Protein AF-A0A397SVX7-F1 (afdb_monomer_lite)

Structure (mmCIF, N/CA/C/O backbone):
data_AF-A0A397SVX7-F1
#
_entry.id   AF-A0A397SVX7-F1
#
loop_
_atom_site.group_PDB
_atom_site.id
_atom_site.type_symbol
_atom_site.label_atom_id
_atom_site.label_alt_id
_atom_site.label_comp_id
_atom_site.label_asym_id
_atom_site.label_entity_id
_atom_site.label_seq_id
_atom_site.pdbx_PDB_ins_code
_atom_site.Cartn_x
_atom_site.Cartn_y
_atom_site.Cartn_z
_atom_site.occupancy
_atom_site.B_iso_or_equiv
_atom_site.auth_seq_id
_atom_site.auth_comp_id
_atom_site.auth_asym_id
_atom_site.auth_atom_id
_atom_site.pdbx_PDB_model_num
ATOM 1 N N . MET A 1 1 ? -0.702 -25.093 54.804 1.00 65.44 1 MET A N 1
ATOM 2 C CA . MET A 1 1 ? -1.711 -24.642 53.819 1.00 65.44 1 MET A CA 1
ATOM 3 C C . MET A 1 1 ? -3.036 -24.363 54.512 1.00 65.44 1 MET A C 1
ATOM 5 O O . MET A 1 1 ? -3.490 -23.235 54.425 1.00 65.44 1 MET A O 1
ATOM 9 N N . ASP A 1 2 ? -3.606 -25.309 55.265 1.00 74.88 2 ASP A N 1
ATOM 10 C CA . ASP A 1 2 ? -4.943 -25.135 55.871 1.00 74.88 2 ASP A CA 1
ATOM 11 C C . ASP A 1 2 ? -5.035 -23.990 56.885 1.00 74.88 2 ASP A C 1
ATOM 13 O O . ASP A 1 2 ? -5.994 -23.228 56.854 1.00 74.88 2 ASP A O 1
ATOM 17 N N . THR A 1 3 ? -3.992 -23.768 57.690 1.00 79.56 3 THR A N 1
ATOM 18 C CA . THR A 1 3 ? -3.931 -22.607 58.594 1.00 79.56 3 THR A CA 1
ATOM 19 C C . THR A 1 3 ? -3.967 -21.279 57.832 1.00 79.56 3 THR A C 1
ATOM 21 O O . THR A 1 3 ? -4.651 -20.355 58.246 1.00 79.56 3 THR A O 1
ATOM 24 N N . LEU A 1 4 ? -3.276 -21.183 56.689 1.00 84.62 4 LEU A N 1
ATOM 25 C CA . LEU A 1 4 ? -3.276 -19.979 55.846 1.00 84.62 4 LEU A CA 1
ATOM 26 C C . LEU A 1 4 ? -4.628 -19.751 55.158 1.00 84.62 4 LEU A C 1
ATOM 28 O O . LEU A 1 4 ? -4.999 -18.601 54.932 1.00 84.62 4 LEU A O 1
ATOM 32 N N . LYS A 1 5 ? -5.378 -20.822 54.857 1.00 86.44 5 LYS A N 1
ATOM 33 C CA . LYS A 1 5 ? -6.716 -20.712 54.259 1.00 86.44 5 LYS A CA 1
ATOM 34 C C . LYS A 1 5 ? -7.708 -20.025 55.190 1.00 86.44 5 LYS A C 1
ATOM 36 O O . LYS A 1 5 ? -8.520 -19.251 54.704 1.00 86.44 5 LYS A O 1
ATOM 41 N N . SER A 1 6 ? -7.626 -20.286 56.495 1.00 87.38 6 SER A N 1
ATOM 42 C CA . SER A 1 6 ? -8.568 -19.778 57.502 1.00 87.38 6 SER A CA 1
ATOM 43 C C . SER A 1 6 ? -8.201 -18.415 58.102 1.00 87.38 6 SER A C 1
ATOM 45 O O . SER A 1 6 ? -8.980 -17.870 58.880 1.00 87.38 6 SER A O 1
ATOM 47 N N . LEU A 1 7 ? -7.012 -17.874 57.812 1.00 90.12 7 LEU A N 1
ATOM 48 C CA . LEU A 1 7 ? -6.550 -16.620 58.415 1.00 90.12 7 LEU A CA 1
ATOM 49 C C . LEU A 1 7 ? -7.150 -15.394 57.704 1.00 90.12 7 LEU A C 1
ATOM 51 O O . LEU A 1 7 ? -6.987 -15.280 56.488 1.00 90.12 7 LEU A O 1
ATOM 55 N N . PRO A 1 8 ? -7.766 -14.440 58.433 1.00 90.56 8 PRO A N 1
ATOM 56 C CA . PRO A 1 8 ? -8.347 -13.230 57.860 1.00 90.56 8 PRO A CA 1
ATOM 57 C C . PRO A 1 8 ? -7.277 -12.168 57.588 1.00 90.56 8 PRO A C 1
ATOM 59 O O . PRO A 1 8 ? -7.242 -11.117 58.219 1.00 90.56 8 PRO A O 1
ATOM 62 N N . ILE A 1 9 ? -6.364 -12.479 56.673 1.00 90.19 9 ILE A N 1
ATOM 63 C CA . ILE A 1 9 ? -5.208 -11.638 56.325 1.00 90.19 9 ILE A CA 1
ATOM 64 C C . ILE A 1 9 ? -5.277 -11.116 54.888 1.00 90.19 9 ILE A C 1
ATOM 66 O O . ILE A 1 9 ? -4.401 -10.362 54.472 1.00 90.19 9 ILE A O 1
ATOM 70 N N . TRP A 1 10 ? -6.306 -11.498 54.125 1.00 90.31 10 TRP A N 1
ATOM 71 C CA . TRP A 1 10 ? -6.413 -11.175 52.705 1.00 90.31 10 TRP A CA 1
ATOM 72 C C . TRP A 1 10 ? -7.289 -9.936 52.493 1.00 90.31 10 TRP A C 1
ATOM 74 O O . TRP A 1 10 ? -8.471 -9.965 52.857 1.00 90.31 10 TRP A O 1
ATOM 84 N N . PRO A 1 11 ? -6.744 -8.845 51.926 1.00 90.06 11 PRO A N 1
ATOM 85 C CA . PRO A 1 11 ? -7.468 -7.589 51.780 1.00 90.06 11 PRO A CA 1
ATOM 86 C C . PRO A 1 11 ? -8.562 -7.691 50.713 1.00 90.06 11 PRO A C 1
ATOM 88 O O . PRO A 1 11 ? -8.352 -8.276 49.649 1.00 90.06 11 PRO A O 1
ATOM 91 N N . VAL A 1 12 ? -9.714 -7.063 50.962 1.00 91.12 12 VAL A N 1
ATOM 92 C CA . VAL A 1 12 ? -10.818 -6.963 49.990 1.00 91.12 12 VAL A CA 1
ATOM 93 C C . VAL A 1 12 ? -11.093 -5.527 49.552 1.00 91.12 12 VAL A C 1
ATOM 95 O O . VAL A 1 12 ? -10.739 -4.558 50.230 1.00 91.12 12 VAL A O 1
ATOM 98 N N . HIS A 1 13 ? -11.715 -5.376 48.385 1.00 85.44 13 HIS A N 1
ATOM 99 C CA . HIS A 1 13 ? -12.236 -4.100 47.913 1.00 85.44 13 HIS A CA 1
ATOM 100 C C . HIS A 1 13 ? -13.445 -3.695 48.772 1.00 85.44 13 HIS A C 1
ATOM 102 O O . HIS A 1 13 ? -14.543 -4.235 48.637 1.00 85.44 13 HIS A O 1
ATOM 108 N N . SER A 1 14 ? -13.207 -2.773 49.699 1.00 80.19 14 SER A N 1
ATOM 109 C CA . SER A 1 14 ? -14.159 -2.249 50.679 1.00 80.19 14 SER A CA 1
ATOM 110 C C . SER A 1 14 ? -13.738 -0.821 51.036 1.00 80.19 14 SER A C 1
ATOM 112 O O . SER A 1 14 ? -12.541 -0.515 50.992 1.00 80.19 14 SER A O 1
ATOM 114 N N . SER A 1 15 ? -14.703 0.038 51.377 1.00 67.75 15 SER A N 1
ATOM 115 C CA . SER A 1 15 ? -14.452 1.405 51.867 1.00 67.75 15 SER A CA 1
ATOM 116 C C . SER A 1 15 ? -13.596 1.418 53.139 1.00 67.75 15 SER A C 1
ATOM 118 O O . SER A 1 15 ? -12.801 2.331 53.349 1.00 67.75 15 SER A O 1
ATOM 120 N N . GLU A 1 16 ? -13.710 0.370 53.953 1.00 75.31 16 GLU A N 1
ATOM 121 C CA . GLU A 1 16 ? -12.850 0.106 55.106 1.00 75.31 16 GLU A CA 1
ATOM 122 C C . GLU A 1 16 ? -11.784 -0.951 54.778 1.00 75.31 16 GLU A C 1
ATOM 124 O O . GLU A 1 16 ? -12.022 -1.856 53.969 1.00 75.31 16 GLU A O 1
ATOM 129 N N . ASN A 1 17 ? -10.617 -0.881 55.436 1.00 77.50 17 ASN A N 1
ATOM 130 C CA . ASN A 1 17 ? -9.561 -1.898 55.342 1.00 77.50 17 ASN A CA 1
ATOM 131 C C . ASN A 1 17 ? -10.012 -3.208 56.008 1.00 77.50 17 ASN A C 1
ATOM 133 O O . ASN A 1 17 ? -9.682 -3.499 57.157 1.00 77.50 17 ASN A O 1
ATOM 137 N N . LYS A 1 18 ? -10.795 -3.986 55.263 1.00 87.31 18 LYS A N 1
ATOM 138 C CA . LYS A 1 18 ? -11.354 -5.271 55.671 1.00 87.31 18 LYS A CA 1
ATOM 139 C C . LYS A 1 18 ? -10.483 -6.404 55.137 1.00 87.31 18 LYS A C 1
ATOM 141 O O . LYS A 1 18 ? -10.086 -6.398 53.970 1.00 87.31 18 LYS A O 1
ATOM 146 N N . PHE A 1 19 ? -10.222 -7.382 55.998 1.00 90.56 19 PHE A N 1
ATOM 147 C CA . PHE A 1 19 ? -9.481 -8.594 55.671 1.00 90.56 19 PHE A CA 1
ATOM 148 C C . PHE A 1 19 ? -10.360 -9.811 55.948 1.00 90.56 19 PHE A C 1
ATOM 150 O O . PHE A 1 19 ? -11.068 -9.849 56.956 1.00 90.56 19 PHE A O 1
ATOM 157 N N . ILE A 1 20 ? -10.341 -10.791 55.048 1.00 91.94 20 ILE A N 1
ATOM 158 C CA . ILE A 1 20 ? -11.109 -12.037 55.184 1.00 91.94 20 ILE A CA 1
ATOM 159 C C . ILE A 1 20 ? -10.214 -13.249 54.923 1.00 91.94 20 ILE A C 1
ATOM 161 O O . ILE A 1 20 ? -9.085 -13.108 54.452 1.00 91.94 20 ILE A O 1
ATOM 165 N N . ASP A 1 21 ? -10.687 -14.440 55.291 1.00 91.88 21 ASP A N 1
ATOM 166 C CA . ASP A 1 21 ? -9.999 -15.701 54.998 1.00 91.88 21 ASP A CA 1
ATOM 167 C C . ASP A 1 21 ? -10.003 -16.001 53.490 1.00 91.88 21 ASP A C 1
ATOM 169 O O . ASP A 1 21 ? -10.753 -15.374 52.747 1.00 91.88 21 ASP A O 1
ATOM 173 N N . ALA A 1 22 ? -9.181 -16.943 53.016 1.00 89.12 22 ALA A N 1
ATOM 174 C CA . ALA A 1 22 ? -8.996 -17.217 51.583 1.00 89.12 22 ALA A CA 1
ATOM 175 C C . ALA A 1 22 ? -10.197 -17.919 50.912 1.00 89.12 22 ALA A C 1
ATOM 177 O O . ALA A 1 22 ? -10.239 -18.031 49.685 1.00 89.12 22 ALA A O 1
ATOM 178 N N . THR A 1 23 ? -11.151 -18.429 51.696 1.00 88.81 23 THR A N 1
ATOM 179 C CA . THR A 1 23 ? -12.294 -19.219 51.206 1.00 88.81 23 THR A CA 1
ATOM 180 C C . THR A 1 23 ? -13.604 -18.436 51.174 1.00 88.81 23 THR A C 1
ATOM 182 O O . THR A 1 23 ? -14.508 -18.782 50.416 1.00 88.81 23 THR A O 1
ATOM 185 N N . SER A 1 24 ? -13.700 -17.354 51.946 1.00 90.06 24 SER A N 1
ATOM 186 C CA . SER A 1 24 ? -14.907 -16.526 52.047 1.00 90.06 24 SER A CA 1
ATOM 187 C C . SER A 1 24 ? -15.109 -15.532 50.900 1.00 90.06 24 SER A C 1
ATOM 189 O O . SER A 1 24 ? -16.204 -14.972 50.769 1.00 90.06 24 SER A O 1
ATOM 191 N N . GLY A 1 25 ? -14.070 -15.254 50.111 1.00 90.69 25 GLY A N 1
ATOM 192 C CA . GLY A 1 25 ? -14.085 -14.248 49.051 1.00 90.69 25 GLY A CA 1
ATOM 193 C C . GLY A 1 25 ? -14.039 -14.807 47.633 1.00 90.69 25 GLY A C 1
ATOM 194 O O . GLY A 1 25 ? -14.008 -16.014 47.397 1.00 90.69 25 GLY A O 1
ATOM 195 N N . LYS A 1 26 ? -14.033 -13.880 46.676 1.00 92.44 26 LYS A N 1
ATOM 196 C CA . LYS A 1 26 ? -13.966 -14.135 45.236 1.00 92.44 26 LYS A CA 1
ATOM 197 C C . LYS A 1 26 ? -12.752 -13.435 44.637 1.00 92.44 26 LYS A C 1
ATOM 199 O O . LYS A 1 26 ? -12.432 -12.306 45.012 1.00 92.44 26 LYS A O 1
ATOM 204 N N . LEU A 1 27 ? -12.095 -14.083 43.684 1.00 91.06 27 LEU A N 1
ATOM 205 C CA . LEU A 1 27 ? -10.918 -13.546 43.009 1.00 91.06 27 LEU A CA 1
ATOM 206 C C . LEU A 1 27 ? -11.241 -13.242 41.545 1.00 91.06 27 LEU A C 1
ATOM 208 O O . LEU A 1 27 ? -11.569 -14.149 40.786 1.00 91.06 27 LEU A O 1
ATOM 212 N N . LEU A 1 28 ? -11.154 -11.972 41.148 1.00 89.81 28 LEU A N 1
ATOM 213 C CA . LEU A 1 28 ? -11.347 -11.569 39.753 1.00 89.81 28 LEU A CA 1
ATOM 214 C C . LEU A 1 28 ? -10.073 -11.848 38.947 1.00 89.81 28 LEU A C 1
ATOM 216 O O . LEU A 1 28 ? -8.975 -11.514 39.389 1.00 89.81 28 LEU A O 1
ATOM 220 N N . THR A 1 29 ? -10.211 -12.425 37.761 1.00 85.38 29 THR A N 1
ATOM 221 C CA . THR A 1 29 ? -9.103 -12.726 36.838 1.00 85.38 29 THR A CA 1
ATOM 222 C C . THR A 1 29 ? -8.287 -11.490 36.435 1.00 85.38 29 THR A C 1
ATOM 224 O O . THR A 1 29 ? -8.770 -10.360 36.455 1.00 85.38 29 THR A O 1
ATOM 227 N N . TYR A 1 30 ? -7.027 -11.688 36.028 1.00 81.56 30 TYR A N 1
ATOM 228 C CA . TYR A 1 30 ? -6.108 -10.592 35.678 1.00 81.56 30 TYR A CA 1
ATOM 229 C C . TYR A 1 30 ? -6.428 -9.836 34.387 1.00 81.56 30 TYR A C 1
ATOM 231 O O . TYR A 1 30 ? -5.854 -8.770 34.177 1.00 81.56 30 TYR A O 1
ATOM 239 N N . LYS A 1 31 ? -7.315 -10.336 33.515 1.00 83.00 31 LYS A N 1
ATOM 240 C CA . LYS A 1 31 ? -7.524 -9.672 32.219 1.00 83.00 31 LYS A CA 1
ATOM 241 C C . LYS A 1 31 ? -8.230 -8.332 32.371 1.00 83.00 31 LYS A C 1
ATOM 243 O O . LYS A 1 31 ? -8.034 -7.468 31.528 1.00 83.00 31 LYS A O 1
ATOM 248 N N . LEU A 1 32 ? -9.018 -8.139 33.432 1.00 82.69 32 LEU A N 1
ATOM 249 C CA . LEU A 1 32 ? -9.699 -6.875 33.682 1.00 82.69 32 LEU A CA 1
ATOM 250 C C . LEU A 1 32 ? -8.821 -5.938 34.529 1.00 82.69 32 LEU A C 1
ATOM 252 O O . LEU A 1 32 ? -8.619 -6.225 35.711 1.00 82.69 32 LEU A O 1
ATOM 256 N N . PRO A 1 33 ? -8.305 -4.822 33.986 1.00 74.31 33 PRO A N 1
ATOM 257 C CA . PRO A 1 33 ? -7.344 -3.975 34.695 1.00 74.31 33 PRO A CA 1
ATOM 258 C C . PRO A 1 33 ? -7.967 -3.136 35.819 1.00 74.31 33 PRO A C 1
ATOM 260 O O . PRO A 1 33 ? -7.286 -2.830 36.792 1.00 74.31 33 PRO A O 1
ATOM 263 N N . SER A 1 34 ? -9.258 -2.800 35.742 1.00 80.69 34 SER A N 1
ATOM 264 C CA . SER A 1 34 ? -9.955 -2.016 36.770 1.00 80.69 34 SER A CA 1
ATOM 265 C C . SER A 1 34 ? -11.041 -2.830 37.477 1.00 80.69 34 SER A C 1
ATOM 267 O O . SER A 1 34 ? -11.843 -3.512 36.843 1.00 80.69 34 SER A O 1
ATOM 269 N N . PHE A 1 35 ? -11.057 -2.759 38.811 1.00 88.38 35 PHE A N 1
ATOM 270 C CA . PHE A 1 35 ? -12.152 -3.269 39.640 1.00 88.38 35 PHE A CA 1
ATOM 271 C C . PHE A 1 35 ? -13.203 -2.173 39.829 1.00 88.38 35 PHE A C 1
ATOM 273 O O . PHE A 1 35 ? -12.844 -1.014 40.032 1.00 88.38 35 PHE A O 1
ATOM 280 N N . PHE A 1 36 ? -14.485 -2.534 39.804 1.00 90.31 36 PHE A N 1
ATOM 281 C CA . PHE A 1 36 ? -15.575 -1.601 40.073 1.00 90.31 36 PHE A CA 1
ATOM 282 C C . PHE A 1 36 ? -16.753 -2.311 40.729 1.00 90.31 36 PHE A C 1
ATOM 284 O O . PHE A 1 36 ? -17.159 -3.381 40.295 1.00 90.31 36 PHE A O 1
ATOM 291 N N . SER A 1 37 ? -17.357 -1.693 41.737 1.00 88.88 37 SER A N 1
ATOM 292 C CA . SER A 1 37 ? -18.551 -2.221 42.389 1.00 88.88 37 SER A CA 1
ATOM 293 C C . SER A 1 37 ? -19.502 -1.091 42.738 1.00 88.88 37 SER A C 1
ATOM 295 O O . SER A 1 37 ? -19.082 -0.042 43.213 1.00 88.88 37 SER A O 1
ATOM 297 N N . PHE A 1 38 ? -20.797 -1.346 42.568 1.00 86.19 38 PHE A N 1
ATOM 298 C CA . PHE A 1 38 ? -21.850 -0.458 43.057 1.00 86.19 38 PHE A CA 1
ATOM 299 C C . PHE A 1 38 ? -22.100 -0.594 44.565 1.00 86.19 38 PHE A C 1
ATOM 301 O O . PHE A 1 38 ? -22.694 0.287 45.179 1.00 86.19 38 PHE A O 1
ATOM 308 N N . TYR A 1 39 ? -21.650 -1.694 45.171 1.00 84.94 39 TYR A N 1
ATOM 309 C CA . TYR A 1 39 ? -21.732 -1.916 46.611 1.00 84.94 39 TYR A CA 1
ATOM 310 C C . TYR A 1 39 ? -20.461 -1.429 47.306 1.00 84.94 39 TYR A C 1
ATOM 312 O O . TYR A 1 39 ? -19.358 -1.748 46.857 1.00 84.94 39 TYR A O 1
ATOM 320 N N . GLN A 1 40 ? -20.631 -0.724 48.430 1.00 78.12 40 GLN A N 1
ATOM 321 C CA . GLN A 1 40 ? -19.533 -0.265 49.293 1.00 78.12 40 GLN A CA 1
ATOM 322 C C . GLN A 1 40 ? -18.769 -1.429 49.935 1.00 78.12 40 GLN A C 1
ATOM 324 O O . GLN A 1 40 ? -17.552 -1.361 50.100 1.00 78.12 40 GLN A O 1
ATOM 329 N N . GLU A 1 41 ? -19.477 -2.512 50.261 1.00 77.06 41 GLU A N 1
ATOM 330 C CA . GLU A 1 41 ? -18.880 -3.743 50.762 1.00 77.06 41 GLU A CA 1
ATOM 331 C C . GLU A 1 41 ? -18.860 -4.813 49.677 1.00 77.06 41 GLU A C 1
ATOM 333 O O . GLU A 1 41 ? -19.899 -5.201 49.137 1.00 77.06 41 GLU A O 1
ATOM 338 N N . THR A 1 42 ? -17.673 -5.347 49.399 1.00 83.94 42 THR A N 1
ATOM 339 C CA . THR A 1 42 ? -17.516 -6.485 48.498 1.00 83.94 42 THR A CA 1
ATOM 340 C C . THR A 1 42 ? -16.650 -7.555 49.139 1.00 83.94 42 THR A C 1
ATOM 342 O O . THR A 1 42 ? -15.806 -7.285 49.993 1.00 83.94 42 THR A O 1
ATOM 345 N N . LYS A 1 43 ? -16.855 -8.800 48.711 1.00 89.38 43 LYS A N 1
ATOM 346 C CA . LYS A 1 43 ? -15.989 -9.926 49.076 1.00 89.38 43 LYS A CA 1
ATOM 347 C C . LYS A 1 43 ? -14.964 -10.230 47.980 1.00 89.38 43 LYS A C 1
ATOM 349 O O . LYS A 1 43 ? -14.511 -11.365 47.879 1.00 89.38 43 LYS A O 1
ATOM 354 N N . PHE A 1 44 ? -14.643 -9.254 47.129 1.00 91.44 44 PHE A N 1
ATOM 355 C CA . PHE A 1 44 ? -13.619 -9.411 46.101 1.00 91.44 44 PHE A CA 1
ATOM 356 C C . PHE A 1 44 ? -12.255 -9.013 46.650 1.00 91.44 44 PHE A C 1
ATOM 358 O O . PHE A 1 44 ? -12.109 -7.919 47.194 1.00 91.44 44 PHE A O 1
ATOM 365 N N . TYR A 1 45 ? -11.263 -9.888 46.509 1.00 90.88 45 TYR A N 1
ATOM 366 C CA . TYR A 1 45 ? -9.903 -9.597 46.967 1.00 90.88 45 TYR A CA 1
ATOM 367 C C . TYR A 1 45 ? -9.258 -8.475 46.156 1.00 90.88 45 TYR A C 1
ATOM 369 O O . TYR A 1 45 ? -9.488 -8.363 44.948 1.00 90.88 45 TYR A O 1
ATOM 377 N N . ARG A 1 46 ? -8.422 -7.669 46.822 1.00 87.75 46 ARG A N 1
ATOM 378 C CA . ARG A 1 46 ? -7.567 -6.689 46.145 1.00 87.75 46 ARG A CA 1
ATOM 379 C C . ARG A 1 46 ? -6.477 -7.401 45.356 1.00 87.75 46 ARG A C 1
ATOM 381 O O . ARG A 1 46 ? -5.993 -8.460 45.751 1.00 87.75 46 ARG A O 1
ATOM 388 N N . ARG A 1 47 ? -6.081 -6.797 44.237 1.00 80.50 47 ARG A N 1
ATOM 389 C CA . ARG A 1 47 ? -5.050 -7.319 43.325 1.00 80.50 47 ARG A CA 1
ATOM 390 C C . ARG A 1 47 ? -3.795 -6.450 43.344 1.00 80.50 47 ARG A C 1
ATOM 392 O O . ARG A 1 47 ? -3.183 -6.226 42.308 1.00 80.50 47 ARG A O 1
ATOM 399 N N . ASP A 1 48 ? -3.431 -5.960 44.525 1.00 78.75 48 ASP A N 1
ATOM 400 C CA . ASP A 1 48 ? -2.331 -5.003 44.695 1.00 78.75 48 ASP A CA 1
ATOM 401 C C . ASP A 1 48 ? -0.950 -5.657 44.463 1.00 78.75 48 ASP A C 1
ATOM 403 O O . ASP A 1 48 ? 0.021 -4.966 44.163 1.00 78.75 48 ASP A O 1
ATOM 407 N N . ASN A 1 49 ? -0.859 -6.991 44.573 1.00 80.81 49 ASN A N 1
ATOM 408 C CA . ASN A 1 49 ? 0.381 -7.761 44.466 1.00 80.81 49 ASN A CA 1
ATOM 409 C C . ASN A 1 49 ? 0.162 -9.113 43.755 1.00 80.81 49 ASN A C 1
ATOM 411 O O . ASN A 1 49 ? -0.729 -9.887 44.111 1.00 80.81 49 ASN A O 1
ATOM 415 N N . GLU A 1 50 ? 1.017 -9.426 42.778 1.00 85.00 50 GLU A N 1
ATOM 416 C CA . GLU A 1 50 ? 0.983 -10.677 42.006 1.00 85.00 50 GLU A CA 1
ATOM 417 C C . GLU A 1 50 ? 1.260 -11.926 42.854 1.00 85.00 50 GLU A C 1
ATOM 419 O O . GLU A 1 50 ? 0.652 -12.983 42.656 1.00 85.00 50 GLU A O 1
ATOM 424 N N . SER A 1 51 ? 2.136 -11.806 43.854 1.00 86.25 51 SER A N 1
ATOM 425 C CA . SER A 1 51 ? 2.438 -12.906 44.775 1.00 86.25 51 SER A CA 1
ATOM 426 C C . SER A 1 51 ? 1.209 -13.322 45.590 1.00 86.25 51 SER A C 1
ATOM 428 O O . SER A 1 51 ? 0.955 -14.518 45.777 1.00 86.25 51 SER A O 1
ATOM 430 N N . ASP A 1 52 ? 0.417 -12.349 46.043 1.00 86.06 52 ASP A N 1
ATOM 431 C CA . ASP A 1 52 ? -0.764 -12.597 46.874 1.00 86.06 52 ASP A CA 1
ATOM 432 C C . ASP A 1 52 ? -1.878 -13.250 46.056 1.00 86.06 52 ASP A C 1
ATOM 434 O O . ASP A 1 52 ? -2.476 -14.235 46.490 1.00 86.06 52 ASP A O 1
ATOM 438 N N . PHE A 1 53 ? -2.080 -12.795 44.818 1.00 87.62 53 PHE A N 1
ATOM 439 C CA . PHE A 1 53 ? -3.015 -13.416 43.883 1.00 87.62 53 PHE A CA 1
ATOM 440 C C . PHE A 1 53 ? -2.667 -14.880 43.595 1.00 87.62 53 PHE A C 1
ATOM 442 O O . PHE A 1 53 ? -3.517 -15.765 43.719 1.00 87.62 53 PHE A O 1
ATOM 449 N N . ASN A 1 54 ? -1.405 -15.158 43.252 1.00 89.81 54 ASN A N 1
ATOM 450 C CA . ASN A 1 54 ? -0.948 -16.519 42.974 1.00 89.81 54 ASN A CA 1
ATOM 451 C C . ASN A 1 54 ? -1.085 -17.423 44.206 1.00 89.81 54 ASN A C 1
ATOM 453 O O . ASN A 1 54 ? -1.343 -18.624 44.082 1.00 89.81 54 ASN A O 1
ATOM 457 N N . THR A 1 55 ? -0.935 -16.852 45.401 1.00 90.69 55 THR A N 1
ATOM 458 C CA . THR A 1 55 ? -1.147 -17.568 46.659 1.00 90.69 55 THR A CA 1
ATOM 459 C C . THR A 1 55 ? -2.625 -17.886 46.875 1.00 90.69 55 THR A C 1
ATOM 461 O O . THR A 1 55 ? -2.944 -19.040 47.153 1.00 90.69 55 THR A O 1
ATOM 464 N N . LEU A 1 56 ? -3.535 -16.932 46.663 1.00 89.81 56 LEU A N 1
ATOM 465 C CA . LEU A 1 56 ? -4.986 -17.156 46.747 1.00 89.81 56 LEU A CA 1
ATOM 466 C C . LEU A 1 56 ? -5.464 -18.243 45.769 1.00 89.81 56 LEU A C 1
ATOM 468 O O . LEU A 1 56 ? -6.203 -19.146 46.164 1.00 89.81 56 LEU A O 1
ATOM 472 N N . ILE A 1 57 ? -4.960 -18.252 44.529 1.00 88.69 57 ILE A N 1
ATOM 473 C CA . ILE A 1 57 ? -5.242 -19.341 43.576 1.00 88.69 57 ILE A CA 1
ATOM 474 C C . ILE A 1 57 ? -4.794 -20.697 44.135 1.00 88.69 57 ILE A C 1
ATOM 476 O O . ILE A 1 57 ? -5.574 -21.650 44.145 1.00 88.69 57 ILE A O 1
ATOM 480 N N . LYS A 1 58 ? -3.561 -20.798 44.653 1.00 90.62 58 LYS A N 1
ATOM 481 C CA . LYS A 1 58 ? -3.040 -22.046 45.247 1.00 90.62 58 LYS A CA 1
ATOM 482 C C . LYS A 1 58 ? -3.831 -22.497 46.477 1.00 90.62 58 LYS A C 1
ATOM 484 O O . LYS A 1 58 ? -3.884 -23.691 46.768 1.00 90.62 58 LYS A O 1
ATOM 489 N N . LEU A 1 59 ? -4.440 -21.561 47.202 1.00 90.69 59 LEU A N 1
ATOM 490 C CA . LEU A 1 59 ? -5.289 -21.843 48.358 1.00 90.69 59 LEU A CA 1
ATOM 491 C C . LEU A 1 59 ? -6.696 -22.333 47.965 1.00 90.69 59 LEU A C 1
ATOM 493 O O . LEU A 1 59 ? -7.417 -22.837 48.830 1.00 90.69 59 LEU A O 1
ATOM 497 N N . GLY A 1 60 ? -7.049 -22.298 46.677 1.00 87.81 60 GLY A N 1
ATOM 498 C CA . GLY A 1 60 ? -8.334 -22.769 46.159 1.00 87.81 60 GLY A CA 1
ATOM 499 C C . GLY A 1 60 ? -9.447 -21.732 46.272 1.00 87.81 60 GLY A C 1
ATOM 500 O O . GLY A 1 60 ? -10.614 -22.101 46.383 1.00 87.81 60 GLY A O 1
ATOM 501 N N . THR A 1 61 ? -9.098 -20.444 46.286 1.00 89.94 61 THR A N 1
ATOM 502 C CA . THR A 1 61 ? -10.071 -19.352 46.247 1.00 89.94 61 THR A CA 1
ATOM 503 C C . THR A 1 61 ? -10.921 -19.423 44.975 1.00 89.94 61 THR A C 1
ATOM 505 O O . THR A 1 61 ? -10.408 -19.677 43.886 1.00 89.94 61 THR A O 1
ATOM 508 N N . THR A 1 62 ? -12.223 -19.154 45.102 1.00 90.81 62 THR A N 1
ATOM 509 C CA . THR A 1 62 ? -13.151 -19.142 43.963 1.00 90.81 62 THR A CA 1
ATOM 510 C C . THR A 1 62 ? -12.789 -18.010 43.002 1.00 90.81 62 THR A C 1
ATOM 512 O O . THR A 1 62 ? -12.908 -16.832 43.349 1.00 90.81 62 THR A O 1
ATOM 515 N N . SER A 1 63 ? -12.359 -18.359 41.792 1.00 89.38 63 SER A N 1
ATOM 516 C CA . SER A 1 63 ? -12.106 -17.400 40.718 1.00 89.38 63 SER A CA 1
ATOM 517 C C . SER A 1 63 ? -13.393 -17.065 39.969 1.00 89.38 63 SER A C 1
ATOM 519 O O . SER A 1 63 ? -14.171 -17.969 39.677 1.00 89.38 63 SER A O 1
ATOM 521 N N . VAL A 1 64 ? -13.571 -15.799 39.610 1.00 92.25 64 VAL A N 1
ATOM 522 C CA . VAL A 1 64 ? -14.678 -15.307 38.784 1.00 92.25 64 VAL A CA 1
ATOM 523 C C . VAL A 1 64 ? -14.083 -14.718 37.515 1.00 92.25 64 VAL A C 1
ATOM 525 O O . VAL A 1 64 ? -13.208 -13.851 37.600 1.00 92.25 64 VAL A O 1
ATOM 528 N N . ASP A 1 65 ? -14.532 -15.194 36.356 1.00 92.00 65 ASP A N 1
ATOM 529 C CA . ASP A 1 65 ? -14.116 -14.636 35.069 1.00 92.00 65 ASP A CA 1
ATOM 530 C C . ASP A 1 65 ? -14.831 -13.312 34.751 1.00 92.00 65 ASP A C 1
ATOM 532 O O . ASP A 1 65 ? -15.749 -12.875 35.451 1.00 92.00 65 ASP A O 1
ATOM 536 N N . GLU A 1 66 ? -14.390 -12.633 33.693 1.00 92.81 66 GLU A N 1
ATOM 537 C CA . GLU A 1 66 ? -14.887 -11.301 33.354 1.00 92.81 66 GLU A CA 1
ATOM 538 C C . GLU A 1 66 ? -16.370 -11.305 32.947 1.00 92.81 66 GLU A C 1
ATOM 540 O O . GLU A 1 66 ? -17.098 -10.363 33.272 1.00 92.81 66 GLU A O 1
ATOM 545 N N . LEU A 1 67 ? -16.835 -12.356 32.263 1.00 93.50 67 LEU A N 1
ATOM 546 C CA . LEU A 1 67 ? -18.226 -12.473 31.828 1.00 93.50 67 LEU A CA 1
ATOM 547 C C . LEU A 1 67 ? -19.141 -12.743 33.022 1.00 93.50 67 LEU A C 1
ATOM 549 O O . LEU A 1 67 ? -20.162 -12.068 33.175 1.00 93.50 67 LEU A O 1
ATOM 553 N N . GLU A 1 68 ? -18.770 -13.695 33.879 1.00 94.19 68 GLU A N 1
ATOM 554 C CA . GLU A 1 68 ? -19.490 -13.996 35.112 1.00 94.19 68 GLU A CA 1
ATOM 555 C C . GLU A 1 68 ? -19.558 -12.752 36.005 1.00 94.19 68 GLU A C 1
ATOM 557 O O . GLU A 1 68 ? -20.621 -12.422 36.538 1.00 94.19 68 GLU A O 1
ATOM 562 N N . TYR A 1 69 ? -18.453 -12.012 36.112 1.00 93.44 69 TYR A N 1
ATOM 563 C CA . TYR A 1 69 ? -18.395 -10.780 36.885 1.00 93.44 69 TYR A CA 1
ATOM 564 C C . TYR A 1 69 ? -19.359 -9.716 36.355 1.00 93.44 69 TYR A C 1
ATOM 566 O O . TYR A 1 69 ? -20.208 -9.223 37.100 1.00 93.44 69 TYR A O 1
ATOM 574 N N . VAL A 1 70 ? -19.298 -9.397 35.059 1.00 93.25 70 VAL A N 1
ATOM 575 C CA . VAL A 1 70 ? -20.205 -8.417 34.443 1.00 93.25 70 VAL A CA 1
ATOM 576 C C . VAL A 1 70 ? -21.666 -8.844 34.618 1.00 93.25 70 VAL A C 1
ATOM 578 O O . VAL A 1 70 ? -22.501 -8.055 35.068 1.00 93.25 70 VAL A O 1
ATOM 581 N N . LYS A 1 71 ? -21.976 -10.110 34.328 1.00 93.50 71 LYS A N 1
ATOM 582 C CA . LYS A 1 71 ? -23.343 -10.639 34.341 1.00 93.50 71 LYS A CA 1
ATOM 583 C C . LYS A 1 71 ? -23.959 -10.705 35.735 1.00 93.50 71 LYS A C 1
ATOM 585 O O . LYS A 1 71 ? -25.131 -10.371 35.886 1.00 93.50 71 LYS A O 1
ATOM 590 N N . ASN A 1 72 ? -23.195 -11.130 36.738 1.00 91.81 72 ASN A N 1
ATOM 591 C CA . ASN A 1 72 ? -23.731 -11.428 38.067 1.00 91.81 72 ASN A CA 1
ATOM 592 C C . ASN A 1 72 ? -23.473 -10.316 39.090 1.00 91.81 72 ASN A C 1
ATOM 594 O O . ASN A 1 72 ? -24.165 -10.261 40.105 1.00 91.81 72 ASN A O 1
ATOM 598 N N . HIS A 1 73 ? -22.494 -9.439 38.850 1.00 90.31 73 HIS A N 1
ATOM 599 C CA . HIS A 1 73 ? -22.066 -8.435 39.828 1.00 90.31 73 HIS A CA 1
ATOM 600 C C . HIS A 1 73 ? -22.203 -6.986 39.349 1.00 90.31 73 HIS A C 1
ATOM 602 O O . HIS A 1 73 ? -22.310 -6.101 40.194 1.00 90.31 73 HIS A O 1
ATOM 608 N N . ILE A 1 74 ? -22.255 -6.731 38.037 1.00 92.06 74 ILE A N 1
ATOM 609 C CA . ILE A 1 74 ? -22.374 -5.367 37.490 1.00 92.06 74 ILE A CA 1
ATOM 610 C C . ILE A 1 74 ? -23.776 -5.078 36.964 1.00 92.06 74 ILE A C 1
ATOM 612 O O . ILE A 1 74 ? -24.350 -4.040 37.284 1.00 92.06 74 ILE A O 1
ATOM 616 N N . ILE A 1 75 ? -24.338 -5.989 36.167 1.00 92.00 75 ILE A N 1
ATOM 617 C CA . ILE A 1 75 ? -25.653 -5.802 35.545 1.00 92.00 75 ILE A CA 1
ATOM 618 C C . ILE A 1 75 ? -26.778 -5.727 36.590 1.00 92.00 75 ILE A C 1
ATOM 620 O O . ILE A 1 75 ? -27.540 -4.767 36.529 1.00 92.00 75 ILE A O 1
ATOM 624 N N . PRO A 1 76 ? -26.913 -6.648 37.567 1.00 91.19 76 PRO A N 1
ATOM 625 C CA . PRO A 1 76 ? -28.068 -6.640 38.467 1.00 91.19 76 PRO A CA 1
ATOM 626 C C . PRO A 1 76 ? -28.229 -5.345 39.289 1.00 91.19 76 PRO A C 1
ATOM 628 O O . PRO A 1 76 ? -29.344 -4.816 39.311 1.00 91.19 76 PRO A O 1
ATOM 631 N N . PRO A 1 77 ? -27.162 -4.770 39.891 1.00 88.38 77 PRO A N 1
ATOM 632 C CA . PRO A 1 77 ? -27.270 -3.528 40.660 1.00 88.38 77 PRO A CA 1
ATOM 633 C C . PRO A 1 77 ? -27.839 -2.338 39.882 1.00 88.38 77 PRO A C 1
ATOM 635 O O . PRO A 1 77 ? -28.569 -1.532 40.460 1.00 88.38 77 PRO A O 1
ATOM 638 N N . LEU A 1 78 ? -27.556 -2.246 38.577 1.00 86.31 78 LEU A N 1
ATOM 639 C CA . LEU A 1 78 ? -28.050 -1.165 37.715 1.00 86.31 78 LEU A CA 1
ATOM 640 C C . LEU A 1 78 ? -29.583 -1.104 37.663 1.00 86.31 78 LEU A C 1
ATOM 642 O O . LEU A 1 78 ? -30.146 -0.025 37.504 1.00 86.31 78 LEU A O 1
ATOM 646 N N . PHE A 1 79 ? -30.261 -2.240 37.844 1.00 81.75 79 PHE A N 1
ATOM 647 C CA . PHE A 1 79 ? -31.726 -2.321 37.832 1.00 81.75 79 PHE A CA 1
ATOM 648 C C . PHE A 1 79 ? -32.349 -2.219 39.219 1.00 81.75 79 PHE A C 1
ATOM 650 O O . PHE A 1 79 ? -33.538 -1.932 39.328 1.00 81.75 79 PHE A O 1
ATOM 657 N N . THR A 1 80 ? -31.579 -2.472 40.277 1.00 81.00 80 THR A N 1
ATOM 658 C CA . THR A 1 80 ? -32.110 -2.506 41.645 1.00 81.00 80 THR A CA 1
ATOM 659 C C . THR A 1 80 ? -31.874 -1.218 42.424 1.00 81.00 80 THR A C 1
ATOM 661 O O . THR A 1 80 ? -32.609 -0.956 43.369 1.00 81.00 80 THR A O 1
ATOM 664 N N . LEU A 1 81 ? -30.848 -0.435 42.074 1.00 77.88 81 LEU A N 1
ATOM 665 C CA . LEU A 1 81 ? -30.375 0.683 42.902 1.00 77.88 81 LEU A CA 1
ATOM 666 C C . LEU A 1 81 ? -30.631 2.082 42.309 1.00 77.88 81 LEU A C 1
ATOM 668 O O . LEU A 1 81 ? -30.257 3.053 42.954 1.00 77.88 81 LEU A O 1
ATOM 672 N N . CYS A 1 82 ? -31.262 2.203 41.128 1.00 69.25 82 CYS A N 1
ATOM 673 C CA . CYS A 1 82 ? -31.500 3.488 40.435 1.00 69.25 82 CYS A CA 1
ATOM 674 C C . CYS A 1 82 ? -30.271 4.416 40.463 1.00 69.25 82 CYS A C 1
ATOM 676 O O . CYS A 1 82 ? -30.314 5.524 40.990 1.00 69.25 82 CYS A O 1
ATOM 678 N N . LEU A 1 83 ? -29.154 3.916 39.938 1.00 80.88 83 LEU A N 1
ATOM 679 C CA . LEU A 1 83 ? -27.854 4.571 40.037 1.00 80.88 83 LEU A CA 1
ATOM 680 C C . LEU A 1 83 ? -27.631 5.558 38.894 1.00 80.88 83 LEU A C 1
ATOM 682 O O . LEU A 1 83 ? -28.033 5.305 37.756 1.00 80.88 83 LEU A O 1
ATOM 686 N N . GLU A 1 84 ? -26.915 6.636 39.191 1.00 83.88 84 GLU A N 1
ATOM 687 C CA . GLU A 1 84 ? -26.376 7.535 38.175 1.00 83.88 84 GLU A CA 1
ATOM 688 C C . GLU A 1 84 ? -25.004 7.034 37.688 1.00 83.88 84 GLU A C 1
ATOM 690 O O . GLU A 1 84 ? -24.216 6.496 38.478 1.00 83.88 84 GLU A O 1
ATOM 695 N N . PRO A 1 85 ? -24.690 7.184 36.390 1.00 88.44 85 PRO A N 1
ATOM 696 C CA . PRO A 1 85 ? -23.362 6.893 35.869 1.00 88.44 85 PRO A CA 1
ATOM 697 C C . PRO A 1 85 ? -22.251 7.704 36.550 1.00 88.44 85 PRO A C 1
ATOM 699 O O . PRO A 1 85 ? -22.264 8.931 36.538 1.00 88.44 85 PRO A O 1
ATOM 702 N N . SER A 1 86 ? -21.237 7.017 37.081 1.00 90.69 86 SER A N 1
ATOM 703 C CA . SER A 1 86 ? -20.044 7.643 37.663 1.00 90.69 86 SER A CA 1
ATOM 704 C C . SER A 1 86 ? -18.836 7.557 36.727 1.00 90.69 86 SER A C 1
ATOM 706 O O . SER A 1 86 ? -18.746 6.668 35.875 1.00 90.69 86 SER A O 1
ATOM 708 N N . GLN A 1 87 ? -17.852 8.439 36.919 1.00 90.62 87 GLN A N 1
ATOM 709 C CA . GLN A 1 87 ? -16.596 8.381 36.164 1.00 90.62 87 GLN A CA 1
ATOM 710 C C . GLN A 1 87 ? -15.852 7.052 36.375 1.00 90.62 87 GLN A C 1
ATOM 712 O O . GLN A 1 87 ? -15.272 6.504 35.440 1.00 90.62 87 GLN A O 1
ATOM 717 N N . GLU A 1 88 ? -15.900 6.500 37.589 1.00 91.12 88 GLU A N 1
ATOM 718 C CA . GLU A 1 88 ? -15.309 5.195 37.901 1.00 91.12 88 GLU A CA 1
ATOM 719 C C . GLU A 1 88 ? -15.954 4.070 37.083 1.00 91.12 88 GLU A C 1
ATOM 721 O O . GLU A 1 88 ? -15.246 3.215 36.547 1.00 91.12 88 GLU A O 1
ATOM 726 N N . TYR A 1 89 ? -17.281 4.111 36.910 1.00 93.12 89 TYR A N 1
ATOM 727 C CA . TYR A 1 89 ? -17.988 3.159 36.059 1.00 93.12 89 TYR A CA 1
ATOM 728 C C . TYR A 1 89 ? -17.593 3.303 34.586 1.00 93.12 89 TYR A C 1
ATOM 730 O O . TYR A 1 89 ? -17.411 2.300 33.902 1.00 93.12 89 TYR A O 1
ATOM 738 N N . ILE A 1 90 ? -17.424 4.530 34.083 1.00 93.56 90 ILE A N 1
ATOM 739 C CA . ILE A 1 90 ? -16.985 4.766 32.697 1.00 93.56 90 ILE A CA 1
ATOM 740 C C . ILE A 1 90 ? -15.594 4.166 32.471 1.00 93.56 90 ILE A C 1
ATOM 742 O O . ILE A 1 90 ? -15.389 3.457 31.485 1.00 93.56 90 ILE A O 1
ATOM 746 N N . ASN A 1 91 ? -14.664 4.384 33.404 1.00 93.38 91 ASN A N 1
ATOM 747 C CA . ASN A 1 91 ? -13.314 3.820 33.338 1.00 93.38 91 ASN A CA 1
ATOM 748 C C . ASN A 1 91 ? -13.350 2.282 33.368 1.00 93.38 91 ASN A C 1
ATOM 750 O O . ASN A 1 91 ? -12.623 1.613 32.636 1.00 93.38 91 ASN A O 1
ATOM 754 N N . PHE A 1 92 ? -14.221 1.702 34.196 1.00 94.50 92 PHE A N 1
ATOM 755 C CA . PHE A 1 92 ? -14.477 0.264 34.208 1.00 94.50 92 PHE A CA 1
ATOM 756 C C . PHE A 1 92 ? -15.033 -0.244 32.875 1.00 94.50 92 PHE A C 1
ATOM 758 O O . PHE A 1 92 ? -14.514 -1.206 32.313 1.00 94.50 92 PHE A O 1
ATOM 765 N N . LEU A 1 93 ? -16.053 0.420 32.336 1.00 95.19 93 LEU A N 1
ATOM 766 C CA . LEU A 1 93 ? -16.684 0.039 31.081 1.00 95.19 93 LEU A CA 1
ATOM 767 C C . LEU A 1 93 ? -15.690 0.107 29.913 1.00 95.19 93 LEU A C 1
ATOM 769 O O . LEU A 1 93 ? -15.675 -0.796 29.081 1.00 95.19 93 LEU A O 1
ATOM 773 N N . GLN A 1 94 ? -14.819 1.119 29.873 1.00 95.00 94 GLN A N 1
ATOM 774 C CA . GLN A 1 94 ? -13.729 1.196 28.896 1.00 95.00 94 GLN A CA 1
ATOM 775 C C . GLN A 1 94 ? -12.806 -0.021 28.982 1.00 95.00 94 GLN A C 1
ATOM 777 O O . GLN A 1 94 ? -12.486 -0.615 27.951 1.00 95.00 94 GLN A O 1
ATOM 782 N N . SER A 1 95 ? -12.409 -0.422 30.191 1.00 93.44 95 SER A N 1
ATOM 783 C CA . SER A 1 95 ? -11.590 -1.617 30.407 1.00 93.44 95 SER A CA 1
ATOM 784 C C . SER A 1 95 ? -12.286 -2.886 29.924 1.00 93.44 95 SER A C 1
ATOM 786 O O . SER A 1 95 ? -11.659 -3.693 29.245 1.00 93.44 95 SER A O 1
ATOM 788 N N . VAL A 1 96 ? -13.581 -3.042 30.219 1.00 94.56 96 VAL A N 1
ATOM 789 C CA . VAL A 1 96 ? -14.384 -4.194 29.777 1.00 94.56 96 VAL A CA 1
ATOM 790 C C . VAL A 1 96 ? -14.491 -4.244 28.251 1.00 94.56 96 VAL A C 1
ATOM 792 O O . VAL A 1 96 ? -14.224 -5.283 27.653 1.00 94.56 96 VAL A O 1
ATOM 795 N N . LEU A 1 97 ? -14.845 -3.130 27.603 1.00 94.94 97 LEU A N 1
ATOM 796 C CA . LEU A 1 97 ? -14.987 -3.062 26.143 1.00 94.94 97 LEU A CA 1
ATOM 797 C C . LEU A 1 97 ? -13.645 -3.251 25.423 1.00 94.94 97 LEU A C 1
ATOM 799 O O . LEU A 1 97 ? -13.598 -3.832 24.340 1.00 94.94 97 LEU A O 1
ATOM 803 N N . SER A 1 98 ? -12.545 -2.811 26.038 1.00 94.12 98 SER A N 1
ATOM 804 C CA . SER A 1 98 ? -11.196 -2.972 25.484 1.00 94.12 98 SER A CA 1
ATOM 805 C C . SER A 1 98 ? -10.720 -4.429 25.456 1.00 94.12 98 SER A C 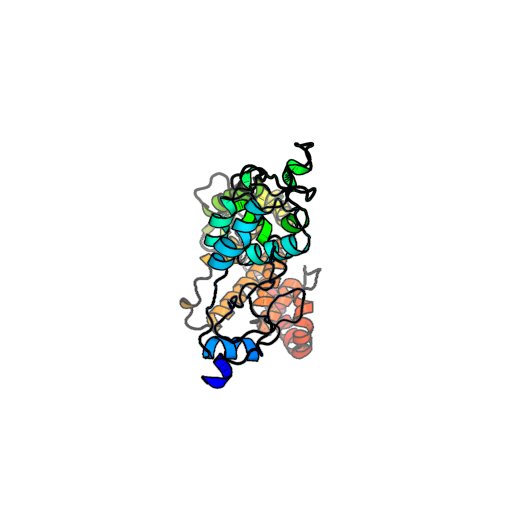1
ATOM 807 O O . SER A 1 98 ? -9.785 -4.735 24.722 1.00 94.12 98 SER A O 1
ATOM 809 N N . LEU A 1 99 ? -11.377 -5.342 26.187 1.00 92.12 99 LEU A N 1
ATOM 810 C CA . LEU A 1 99 ? -11.103 -6.781 26.093 1.00 92.12 99 LEU A CA 1
ATOM 811 C C . LEU A 1 99 ? -11.475 -7.366 24.724 1.00 92.12 99 LEU A C 1
ATOM 813 O O . LEU A 1 99 ? -10.987 -8.440 24.380 1.00 92.12 99 LEU A O 1
ATOM 817 N N . GLY A 1 100 ? -12.376 -6.717 23.973 1.00 90.25 100 GLY A N 1
ATOM 818 C CA . GLY A 1 100 ? -12.887 -7.237 22.699 1.00 90.25 100 GLY A CA 1
ATOM 819 C C . GLY A 1 100 ? -13.592 -8.594 22.824 1.00 90.25 100 GLY A C 1
ATOM 820 O O . GLY A 1 100 ? -13.660 -9.350 21.853 1.00 90.25 100 GLY A O 1
ATOM 821 N N . ASN A 1 101 ? -14.075 -8.940 24.023 1.00 92.94 101 ASN A N 1
ATOM 822 C CA . ASN A 1 101 ? -14.758 -10.202 24.275 1.00 92.94 101 ASN A CA 1
ATOM 823 C C . ASN A 1 101 ? -16.210 -10.119 23.778 1.00 92.94 101 ASN A C 1
ATOM 825 O O . ASN A 1 101 ? -17.062 -9.480 24.400 1.00 92.94 101 ASN A O 1
ATOM 829 N N . GLN A 1 102 ? -16.494 -10.817 22.679 1.00 93.44 102 GLN A N 1
ATOM 830 C CA . GLN A 1 102 ? -17.802 -10.793 22.026 1.00 93.44 102 GLN A CA 1
ATOM 831 C C . GLN A 1 102 ? -18.939 -11.333 22.905 1.00 93.44 102 GLN A C 1
ATOM 833 O O . GLN A 1 102 ? -20.068 -10.868 22.773 1.00 93.44 102 GLN A O 1
ATOM 838 N N . GLU A 1 103 ? -18.684 -12.269 23.821 1.00 94.94 103 GLU A N 1
ATOM 839 C CA . GLU A 1 103 ? -19.728 -12.782 24.721 1.00 94.94 103 GLU A CA 1
ATOM 840 C C . GLU A 1 103 ? -20.170 -11.713 25.724 1.00 94.94 103 GLU A C 1
ATOM 842 O O . GLU A 1 103 ? -21.366 -11.549 25.983 1.00 94.94 103 GLU A O 1
ATOM 847 N N . ILE A 1 104 ? -19.215 -10.926 26.232 1.00 94.38 104 ILE A N 1
ATOM 848 C CA . ILE A 1 104 ? -19.507 -9.778 27.096 1.00 94.38 104 ILE A CA 1
ATOM 849 C C . ILE A 1 104 ? -20.257 -8.705 26.302 1.00 94.38 104 ILE A C 1
ATOM 851 O O . ILE A 1 104 ? -21.257 -8.183 26.788 1.00 94.38 104 ILE A O 1
ATOM 855 N N . GLU A 1 105 ? -19.836 -8.413 25.068 1.00 95.25 105 GLU A N 1
ATOM 856 C CA . GLU A 1 105 ? -20.529 -7.468 24.180 1.00 95.25 105 GLU A CA 1
ATOM 857 C C . GLU A 1 105 ? -21.994 -7.875 23.943 1.00 95.25 105 GLU A C 1
ATOM 859 O O . GLU A 1 105 ? -22.895 -7.045 24.093 1.00 95.25 105 GLU A O 1
ATOM 864 N N . GLN A 1 106 ? -22.261 -9.152 23.635 1.00 94.12 106 GLN A N 1
ATOM 865 C CA . GLN A 1 106 ? -23.628 -9.663 23.466 1.00 94.12 106 GLN A CA 1
ATOM 866 C C . GLN A 1 106 ? -24.432 -9.612 24.767 1.00 94.12 106 GLN A C 1
ATOM 868 O O . GLN A 1 106 ? -25.629 -9.326 24.736 1.00 94.12 106 GLN A O 1
ATOM 873 N N . CYS A 1 107 ? -23.791 -9.850 25.914 1.00 93.88 107 CYS A N 1
ATOM 874 C CA . CYS A 1 107 ? -24.433 -9.700 27.213 1.00 93.88 107 CYS A CA 1
ATOM 875 C C . CYS A 1 107 ? -24.843 -8.239 27.450 1.00 93.88 107 CYS A C 1
ATOM 877 O O . CYS A 1 107 ? -26.026 -7.962 27.634 1.00 93.88 107 CYS A O 1
ATOM 879 N N . LEU A 1 108 ? -23.896 -7.299 27.363 1.00 95.00 108 LEU A N 1
ATOM 880 C CA . LEU A 1 108 ? -24.124 -5.868 27.584 1.00 95.00 108 LEU A CA 1
ATOM 881 C C . LEU A 1 108 ? -25.159 -5.285 26.611 1.00 95.00 108 LEU A C 1
ATOM 883 O O . LEU A 1 108 ? -25.969 -4.452 27.010 1.00 95.00 108 LEU A O 1
ATOM 887 N N . LYS A 1 109 ? -25.185 -5.749 25.355 1.00 94.75 109 LYS A N 1
ATOM 888 C CA . LYS A 1 109 ? -26.149 -5.318 24.327 1.00 94.75 109 LYS A CA 1
ATOM 889 C C .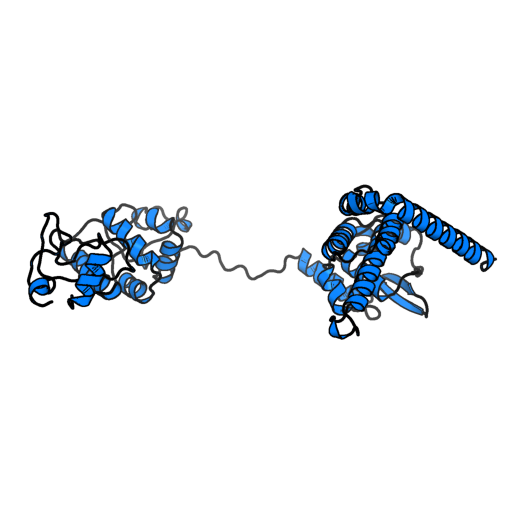 LYS A 1 109 ? -27.606 -5.456 24.779 1.00 94.75 109 LYS A C 1
ATOM 891 O O . LYS A 1 109 ? -28.447 -4.636 24.410 1.00 94.75 109 LYS A O 1
ATOM 896 N N . CYS A 1 110 ? -27.914 -6.476 25.575 1.00 93.19 110 CYS A N 1
ATOM 897 C CA . CYS A 1 110 ? -29.277 -6.774 26.010 1.00 93.19 110 CYS A CA 1
ATOM 898 C C . CYS A 1 110 ? -29.800 -5.821 27.099 1.00 93.19 110 CYS A C 1
ATOM 900 O O . CYS A 1 110 ? -31.014 -5.759 27.319 1.00 93.19 110 CYS A O 1
ATOM 902 N N . TYR A 1 111 ? -28.922 -5.056 27.752 1.00 93.56 111 TYR A N 1
ATOM 903 C CA . TYR A 1 111 ? -29.240 -4.291 28.956 1.00 93.56 111 TYR A CA 1
ATOM 904 C C . TYR A 1 111 ? -28.939 -2.789 28.789 1.00 93.56 111 TYR A C 1
ATOM 906 O O . TYR A 1 111 ? -28.007 -2.413 28.077 1.00 93.56 111 TYR A O 1
ATOM 914 N N . PRO A 1 112 ? -29.707 -1.890 29.433 1.00 93.19 112 PRO A N 1
ATOM 915 C CA . PRO A 1 112 ? -29.337 -0.482 29.555 1.00 93.19 112 PRO A CA 1
ATOM 916 C C . PRO A 1 112 ? -28.152 -0.308 30.512 1.00 93.19 112 PRO A C 1
ATOM 918 O O . PRO A 1 112 ? -28.324 -0.099 31.706 1.00 93.19 112 PRO A O 1
ATOM 921 N N . VAL A 1 113 ? -26.943 -0.436 29.975 1.00 94.00 113 VAL A N 1
ATOM 922 C CA . VAL A 1 113 ? -25.674 -0.383 30.728 1.00 94.00 113 VAL A CA 1
ATOM 923 C C . VAL A 1 113 ? -24.739 0.709 30.216 1.00 94.00 113 VAL A C 1
ATOM 925 O O . VAL A 1 113 ? -23.717 0.984 30.830 1.00 94.00 113 VAL A O 1
ATOM 928 N N . ILE A 1 114 ? -25.063 1.347 29.088 1.00 94.94 114 ILE A N 1
ATOM 929 C CA . ILE A 1 114 ? -24.217 2.390 28.508 1.00 94.94 114 ILE A CA 1
ATOM 930 C C . ILE A 1 114 ? -24.683 3.745 29.037 1.00 94.94 114 ILE A C 1
ATOM 932 O O . ILE A 1 114 ? -25.842 4.096 28.824 1.00 94.94 114 ILE A O 1
ATOM 936 N N . PRO A 1 115 ? -23.824 4.529 29.700 1.00 93.38 115 PRO A N 1
ATOM 937 C CA . PRO A 1 115 ? -24.195 5.868 30.131 1.00 93.38 115 PRO A CA 1
ATOM 938 C C . PRO A 1 115 ? -24.521 6.776 28.936 1.00 93.38 115 PRO A C 1
ATOM 940 O O . PRO A 1 115 ? -23.829 6.748 27.911 1.00 93.38 115 PRO A O 1
ATOM 943 N N . ASN A 1 116 ? -25.561 7.599 29.062 1.00 90.00 116 ASN A N 1
ATOM 944 C CA . ASN A 1 116 ? -25.838 8.652 28.088 1.00 90.00 116 ASN A CA 1
ATOM 945 C C . ASN A 1 116 ? -24.826 9.809 28.202 1.00 90.00 116 ASN A C 1
ATOM 947 O O . ASN A 1 116 ? -24.111 9.941 29.195 1.00 90.00 116 ASN A O 1
ATOM 951 N N . LYS A 1 117 ? -24.784 10.688 27.193 1.00 88.81 117 LYS A N 1
ATOM 952 C CA . LYS A 1 117 ? -23.833 11.814 27.148 1.00 88.81 117 LYS A CA 1
ATOM 953 C C . LYS A 1 117 ? -23.885 12.740 28.368 1.00 88.81 117 LYS A C 1
ATOM 955 O O . LYS A 1 117 ? -22.845 13.251 28.764 1.00 88.81 117 LYS A O 1
ATOM 960 N N . SER A 1 118 ? -25.068 12.976 28.930 1.00 88.12 118 SER A N 1
ATOM 961 C CA . SER A 1 118 ? -25.234 13.863 30.091 1.00 88.12 118 SER A CA 1
ATOM 962 C C . SER A 1 118 ? -25.053 13.156 31.435 1.00 88.12 118 SER A C 1
ATOM 964 O O . SER A 1 118 ? -25.223 13.799 32.463 1.00 88.12 118 SER A O 1
ATOM 966 N N . LEU A 1 119 ? -24.713 11.859 31.438 1.00 89.75 119 LEU A N 1
ATOM 967 C CA . LEU A 1 119 ? -24.494 11.052 32.646 1.00 89.75 119 LEU A CA 1
ATOM 968 C C . LEU A 1 119 ? -25.690 11.023 33.606 1.00 89.75 119 LEU A C 1
ATOM 970 O O . LEU A 1 119 ? -25.524 10.881 34.809 1.00 89.75 119 LEU A O 1
ATOM 974 N N . THR A 1 120 ? -26.905 11.134 33.076 1.00 88.25 120 THR A N 1
ATOM 975 C CA . THR A 1 120 ? -28.137 11.112 33.876 1.00 88.25 120 THR A CA 1
ATOM 976 C C . THR A 1 120 ? -28.759 9.726 33.952 1.00 88.25 120 THR A C 1
ATOM 978 O O . THR A 1 120 ? -29.533 9.443 34.861 1.00 88.25 120 THR A O 1
ATOM 981 N N . THR A 1 121 ? -28.469 8.841 32.994 1.00 90.31 121 THR A N 1
ATOM 982 C CA . THR A 1 121 ? -29.063 7.503 32.970 1.00 90.31 121 THR A CA 1
ATOM 983 C C . THR A 1 121 ? -28.253 6.515 32.137 1.00 90.31 121 THR A C 1
ATOM 985 O O . THR A 1 121 ? -27.449 6.895 31.280 1.00 90.31 121 THR A O 1
ATOM 988 N N . PHE A 1 122 ? -28.501 5.228 32.366 1.00 92.75 122 PHE A N 1
ATOM 989 C CA . PHE A 1 122 ? -27.999 4.148 31.531 1.00 92.75 122 PHE A CA 1
ATOM 990 C C . PHE A 1 122 ? -29.024 3.793 30.455 1.00 92.75 122 PHE A C 1
ATOM 992 O O . PHE A 1 122 ? -30.218 3.657 30.717 1.00 92.75 122 PHE A O 1
ATOM 999 N N . VAL A 1 123 ? -28.553 3.610 29.226 1.00 93.44 123 VAL A N 1
ATOM 1000 C CA . VAL A 1 123 ? -29.377 3.306 28.057 1.00 93.44 123 VAL A CA 1
ATOM 1001 C C . VAL A 1 123 ? -28.829 2.107 27.295 1.00 93.44 123 VAL A C 1
ATOM 1003 O O . VAL A 1 123 ? -27.681 1.687 27.464 1.00 93.44 123 VAL A O 1
ATOM 1006 N N . LYS A 1 124 ? -29.669 1.524 26.435 1.00 94.88 124 LYS A N 1
ATOM 1007 C CA . LYS A 1 124 ? -29.216 0.499 25.492 1.00 94.88 124 LYS A CA 1
ATOM 1008 C C . LYS A 1 124 ? -28.396 1.146 24.385 1.00 94.88 124 LYS A C 1
ATOM 1010 O O . LYS A 1 124 ? -28.768 2.199 23.869 1.00 94.88 124 LYS A O 1
ATOM 1015 N N . VAL A 1 125 ? -27.341 0.468 23.951 1.00 94.94 125 VAL A N 1
ATOM 1016 C CA . VAL A 1 125 ? -26.427 0.966 22.909 1.00 94.94 125 VAL A CA 1
ATOM 1017 C C . VAL A 1 125 ? -27.134 1.311 21.588 1.00 94.94 125 VAL A C 1
ATOM 1019 O O . VAL A 1 125 ? -26.803 2.312 20.964 1.00 94.94 125 VAL A O 1
ATOM 1022 N N . GLU A 1 126 ? -28.169 0.557 21.202 1.00 94.19 126 GLU A N 1
ATOM 1023 C CA . GLU A 1 126 ? -28.947 0.770 19.965 1.00 94.19 126 GLU A CA 1
ATOM 1024 C C . GLU A 1 126 ? -29.764 2.072 19.951 1.00 94.19 126 GLU A C 1
ATOM 1026 O O . GLU A 1 126 ? -30.244 2.532 18.909 1.00 94.19 126 GLU A O 1
ATOM 1031 N N . THR A 1 127 ? -29.934 2.686 21.121 1.00 92.94 127 THR A N 1
ATOM 1032 C CA . THR A 1 127 ? -30.619 3.973 21.260 1.00 92.94 127 THR A CA 1
ATOM 1033 C C . THR A 1 127 ? -29.675 5.156 21.046 1.00 92.94 127 THR A C 1
ATOM 1035 O O . THR A 1 127 ? -30.154 6.272 20.834 1.00 92.94 127 THR A O 1
ATOM 1038 N N . LEU A 1 128 ? -28.359 4.908 21.048 1.00 93.62 128 LEU A N 1
ATOM 1039 C CA . LEU A 1 128 ? -27.318 5.921 20.947 1.00 93.62 128 LEU A CA 1
ATOM 1040 C C . LEU A 1 128 ? -26.818 6.108 19.511 1.00 93.62 128 LEU A C 1
ATOM 1042 O O . LEU A 1 128 ? -26.827 5.185 18.694 1.00 93.62 128 LEU A O 1
ATOM 1046 N N . TYR A 1 129 ? -26.322 7.314 19.247 1.00 91.31 129 TYR A N 1
ATOM 1047 C CA . TYR A 1 129 ? -25.668 7.732 18.013 1.00 91.31 129 TYR A CA 1
ATOM 1048 C C . TYR A 1 129 ? -24.212 8.125 18.282 1.00 91.31 129 TYR A C 1
ATOM 1050 O O . TYR A 1 129 ? -23.881 8.684 19.333 1.00 91.31 129 TYR A O 1
ATOM 1058 N N . ASP A 1 130 ? -23.326 7.872 17.326 1.00 89.06 130 ASP A N 1
ATOM 1059 C CA . ASP A 1 130 ? -21.960 8.392 17.367 1.00 89.06 130 ASP A CA 1
ATOM 1060 C C . ASP A 1 130 ? -21.890 9.872 16.919 1.00 89.06 130 ASP A C 1
ATOM 1062 O O . ASP A 1 130 ? -22.886 10.502 16.546 1.00 89.06 130 ASP A O 1
ATOM 1066 N N . LYS A 1 131 ? -20.685 10.459 16.934 1.00 86.50 131 LYS A N 1
ATOM 1067 C CA . LYS A 1 131 ? -20.480 11.859 16.523 1.00 86.50 131 LYS A CA 1
ATOM 1068 C C . LYS A 1 131 ? -20.843 12.166 15.067 1.00 86.50 131 LYS A C 1
ATOM 1070 O O . LYS A 1 131 ? -20.989 13.344 14.751 1.00 86.50 131 LYS A O 1
ATOM 1075 N N . SER A 1 132 ? -20.980 11.169 14.192 1.00 82.44 132 SER A N 1
ATOM 1076 C CA . SER A 1 132 ? -21.271 11.408 12.773 1.00 82.44 132 SER A CA 1
ATOM 1077 C C . SER A 1 132 ? -22.668 12.002 12.542 1.00 82.44 132 SER A C 1
ATOM 1079 O O . SER A 1 132 ? -22.881 12.704 11.558 1.00 82.44 132 SER A O 1
ATOM 1081 N N . PHE A 1 133 ? -23.592 11.828 13.494 1.00 81.06 133 PHE A N 1
ATOM 1082 C CA . PHE A 1 133 ? -24.949 12.382 13.438 1.00 81.06 133 PHE A CA 1
ATOM 1083 C C . PHE A 1 133 ? -25.101 13.769 14.081 1.00 81.06 133 PHE A C 1
ATOM 1085 O O . PHE A 1 133 ? -26.221 14.275 14.163 1.00 81.06 133 PHE A O 1
ATOM 1092 N N . ARG A 1 134 ? -24.012 14.410 14.541 1.00 72.94 134 ARG A N 1
ATOM 1093 C CA . ARG A 1 134 ? -24.082 15.701 15.265 1.00 72.94 134 ARG A CA 1
ATOM 1094 C C . ARG A 1 134 ? -24.775 16.820 14.485 1.00 72.94 134 ARG A C 1
ATOM 1096 O O . ARG A 1 134 ? -25.362 17.693 15.104 1.00 72.94 134 ARG A O 1
ATOM 1103 N N . ASN A 1 135 ? -24.743 16.776 13.154 1.00 70.81 135 ASN A N 1
ATOM 1104 C CA . ASN A 1 135 ? -25.380 17.788 12.304 1.00 70.81 135 ASN A CA 1
ATOM 1105 C C . ASN A 1 135 ? -26.857 17.481 11.986 1.00 70.81 135 ASN A C 1
ATOM 1107 O O . ASN A 1 135 ? -27.498 18.258 11.288 1.00 70.81 135 ASN A O 1
ATOM 1111 N N . ILE A 1 136 ? -27.375 16.332 12.436 1.00 72.06 136 ILE A N 1
ATOM 1112 C CA . ILE A 1 136 ? -28.708 15.819 12.075 1.00 72.06 136 ILE A CA 1
ATOM 1113 C C . ILE A 1 136 ? -29.642 15.791 13.294 1.00 72.06 136 ILE A C 1
ATOM 1115 O O . ILE A 1 136 ? -30.850 15.956 13.145 1.00 72.06 136 ILE A O 1
ATOM 1119 N N . LEU A 1 137 ? -29.106 15.576 14.499 1.00 75.38 137 LEU A N 1
ATOM 1120 C CA . LEU A 1 137 ? -29.889 15.418 15.726 1.00 75.38 137 LEU A CA 1
ATOM 1121 C C . LEU A 1 137 ? -29.517 16.481 16.764 1.00 75.38 137 LEU A C 1
ATOM 1123 O O . LEU A 1 137 ? -28.352 16.613 17.124 1.00 75.38 137 LEU A O 1
ATOM 1127 N N . ASP A 1 138 ? -30.528 17.151 17.318 1.00 67.75 138 ASP A N 1
ATOM 1128 C CA . ASP A 1 138 ? -30.389 18.212 18.332 1.00 67.75 138 ASP A CA 1
ATOM 1129 C C . ASP A 1 138 ? -30.543 17.690 19.781 1.00 67.75 138 ASP A C 1
ATOM 1131 O O . ASP A 1 138 ? -30.841 18.419 20.721 1.00 67.75 138 ASP A O 1
ATOM 1135 N N . HIS A 1 139 ? -30.443 16.374 19.995 1.00 71.94 139 HIS A N 1
ATOM 1136 C CA . HIS A 1 139 ? -30.693 15.751 21.303 1.00 71.94 139 HIS A CA 1
ATOM 1137 C C . HIS A 1 139 ? -29.408 15.164 21.873 1.00 71.94 139 HIS A C 1
ATOM 1139 O O . HIS A 1 139 ? -29.053 14.024 21.572 1.00 71.94 139 HIS A O 1
ATOM 1145 N N . ASN A 1 140 ? -28.726 15.941 22.721 1.00 73.62 140 ASN A N 1
ATOM 1146 C CA . ASN A 1 140 ? -27.432 15.575 23.305 1.00 73.62 140 ASN A CA 1
ATOM 1147 C C . ASN A 1 140 ? -27.441 14.208 24.014 1.00 73.62 140 ASN A C 1
ATOM 1149 O O . ASN A 1 140 ? -26.483 13.454 23.857 1.00 73.62 140 ASN A O 1
ATOM 1153 N N . ASP A 1 141 ? -28.529 13.840 24.693 1.00 83.56 141 ASP A N 1
ATOM 1154 C CA . ASP A 1 141 ? -28.629 12.581 25.453 1.00 83.56 141 ASP A CA 1
ATOM 1155 C C . ASP A 1 141 ? -28.718 11.325 24.589 1.00 83.56 141 ASP A C 1
ATOM 1157 O O . ASP A 1 141 ? -28.518 10.219 25.084 1.00 83.56 141 ASP A O 1
ATOM 1161 N N . LYS A 1 142 ? -28.987 11.478 23.291 1.00 87.94 142 LYS A N 1
ATOM 1162 C CA . LYS A 1 142 ? -28.975 10.359 22.347 1.00 87.94 142 LYS A CA 1
ATOM 1163 C C . LYS A 1 142 ? -27.581 10.092 21.787 1.00 87.94 142 LYS A C 1
ATOM 1165 O O . LYS A 1 142 ? -27.427 9.173 20.995 1.00 87.94 142 LYS A O 1
ATOM 1170 N N . PHE A 1 143 ? -26.565 10.867 22.155 1.00 90.25 143 PHE A N 1
ATOM 1171 C CA . PHE A 1 143 ? -25.201 10.636 21.691 1.00 90.25 143 PHE A CA 1
ATOM 1172 C C . PHE A 1 143 ? -24.391 9.816 22.692 1.00 90.25 143 PHE A C 1
ATOM 1174 O O . PHE A 1 143 ? -24.581 9.908 23.902 1.00 90.25 143 PHE A O 1
ATOM 1181 N N . LEU A 1 144 ? -23.453 9.026 22.175 1.00 92.06 144 LEU A N 1
ATOM 1182 C CA . LEU A 1 144 ? -22.463 8.335 22.995 1.00 92.06 144 LEU A CA 1
ATOM 1183 C C . LEU A 1 144 ? -21.519 9.349 23.674 1.00 92.06 144 LEU A C 1
ATOM 1185 O O . LEU A 1 144 ? -21.238 10.415 23.122 1.00 92.06 144 LEU A O 1
ATOM 1189 N N . LEU A 1 145 ? -20.993 9.009 24.846 1.00 91.94 145 LEU A N 1
ATOM 1190 C CA . LEU A 1 145 ? -20.013 9.823 25.566 1.00 91.94 145 LEU A CA 1
ATOM 1191 C C . LEU A 1 145 ? -18.679 9.985 24.814 1.00 91.94 145 LEU A C 1
ATOM 1193 O O . LEU A 1 145 ? -18.213 9.017 24.202 1.00 91.94 145 LEU A O 1
ATOM 1197 N N . PRO A 1 146 ? -18.025 11.162 24.879 1.00 89.88 146 PRO A N 1
ATOM 1198 C CA . PRO A 1 146 ? -16.706 11.383 24.283 1.00 89.88 146 PRO A CA 1
ATOM 1199 C C . PRO A 1 146 ? -15.642 10.370 24.724 1.00 89.88 146 PRO A C 1
ATOM 1201 O O . PRO A 1 146 ? -14.854 9.921 23.899 1.00 89.88 146 PRO A O 1
ATOM 1204 N N . GLU A 1 147 ? -15.644 9.965 25.991 1.00 91.12 147 GLU A N 1
ATOM 1205 C CA . GLU A 1 147 ? -14.700 9.015 26.589 1.00 91.12 147 GLU A CA 1
ATOM 1206 C C . GLU A 1 147 ? -14.760 7.651 25.889 1.00 91.12 147 GLU A C 1
ATOM 1208 O O . GLU A 1 147 ? -13.731 7.029 25.626 1.00 91.12 147 GLU A O 1
ATOM 1213 N N . LEU A 1 148 ? -15.968 7.201 25.536 1.00 92.12 148 LEU A N 1
ATOM 1214 C CA . LEU A 1 148 ? -16.189 5.952 24.805 1.00 92.12 148 LE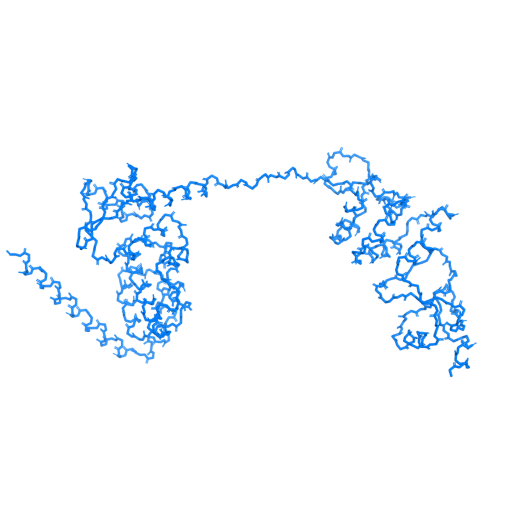U A CA 1
ATOM 1215 C C . LEU A 1 148 ? -15.995 6.126 23.292 1.00 92.12 148 LEU A C 1
ATOM 1217 O O . LEU A 1 148 ? -15.555 5.195 22.624 1.00 92.12 148 LEU A O 1
ATOM 1221 N N . GLN A 1 149 ? -16.288 7.311 22.744 1.00 89.62 149 GLN A N 1
ATOM 1222 C CA . GLN A 1 149 ? -16.103 7.618 21.319 1.00 89.62 149 GLN A CA 1
ATOM 1223 C C . GLN A 1 149 ? -14.635 7.794 20.912 1.00 89.62 149 GLN A C 1
ATOM 1225 O O . GLN A 1 149 ? -14.276 7.488 19.776 1.00 89.62 149 GLN A O 1
ATOM 1230 N N . ASN A 1 150 ? -13.804 8.345 21.797 1.00 89.44 150 ASN A N 1
ATOM 1231 C CA . ASN A 1 150 ? -12.408 8.667 21.500 1.00 89.44 150 ASN A CA 1
ATOM 1232 C C . ASN A 1 150 ? -11.492 7.438 21.591 1.00 89.44 150 ASN A C 1
ATOM 1234 O O . ASN A 1 150 ? -10.406 7.445 21.017 1.00 89.44 150 ASN A O 1
ATOM 1238 N N . ASN A 1 151 ? -11.932 6.377 22.270 1.00 91.50 151 ASN A N 1
ATOM 1239 C CA . ASN A 1 151 ? -11.253 5.088 22.274 1.00 91.50 151 ASN A CA 1
ATOM 1240 C C . ASN A 1 151 ? -11.759 4.241 21.092 1.00 91.50 151 ASN A C 1
ATOM 1242 O O . ASN A 1 151 ? -12.908 3.801 21.080 1.00 91.50 151 ASN A O 1
ATOM 1246 N N . SER A 1 152 ? -10.896 4.004 20.099 1.00 91.25 152 SER A N 1
ATOM 1247 C CA . SER A 1 152 ? -11.252 3.267 18.877 1.00 91.25 152 SER A CA 1
ATOM 1248 C C . SER A 1 152 ? -11.720 1.837 19.154 1.00 91.25 152 SER A C 1
ATOM 1250 O O . SER A 1 152 ? -12.664 1.376 18.519 1.00 91.25 152 SER A O 1
ATOM 1252 N N . VAL A 1 153 ? -11.118 1.154 20.131 1.00 93.75 153 VAL A N 1
ATOM 1253 C CA . VAL A 1 153 ? -11.482 -0.221 20.504 1.00 93.75 153 VAL A CA 1
ATOM 1254 C C . VAL A 1 153 ? -12.887 -0.256 21.102 1.00 93.75 153 VAL A C 1
ATOM 1256 O O . VAL A 1 153 ? -13.719 -1.064 20.687 1.00 93.75 153 VAL A O 1
ATOM 1259 N N . CYS A 1 154 ? -13.181 0.673 22.016 1.00 94.62 154 CYS A N 1
ATOM 1260 C CA . CYS A 1 154 ? -14.513 0.814 22.606 1.00 94.62 154 CYS A CA 1
ATOM 1261 C C . CYS A 1 154 ? -15.563 1.161 21.546 1.00 94.62 154 CYS A C 1
ATOM 1263 O O . CYS A 1 154 ? -16.645 0.577 21.536 1.00 94.62 154 CYS A O 1
ATOM 1265 N N . LEU A 1 155 ? -15.242 2.084 20.636 1.00 93.75 155 LEU A N 1
ATOM 1266 C CA . LEU A 1 155 ? -16.151 2.493 19.572 1.00 93.75 155 LEU A CA 1
ATOM 1267 C C . LEU A 1 155 ? -16.517 1.313 18.662 1.00 93.75 155 LEU A C 1
ATOM 1269 O O . LEU A 1 155 ? -17.694 1.121 18.367 1.00 93.75 155 LEU A O 1
ATOM 1273 N N . GLU A 1 156 ? -15.543 0.503 18.246 1.00 93.56 156 GLU A N 1
ATOM 1274 C CA . GLU A 1 156 ? -15.804 -0.679 17.418 1.00 93.56 156 GLU A CA 1
ATOM 1275 C C . GLU A 1 156 ? -16.616 -1.752 18.159 1.00 93.56 156 GLU A C 1
ATOM 1277 O O . GLU A 1 156 ? -17.521 -2.344 17.568 1.00 93.56 156 GLU A O 1
ATOM 1282 N N . ALA A 1 157 ? -16.365 -1.969 19.455 1.00 94.88 157 ALA A N 1
ATOM 1283 C CA . ALA A 1 157 ? -17.196 -2.849 20.282 1.00 94.88 157 ALA A CA 1
ATOM 1284 C C . ALA A 1 157 ? -18.651 -2.364 20.331 1.00 94.88 157 ALA A C 1
ATOM 1286 O O . ALA A 1 157 ? -19.582 -3.114 20.038 1.00 94.88 157 ALA A O 1
ATOM 1287 N N . LEU A 1 158 ? -18.863 -1.074 20.587 1.00 96.06 158 LEU A N 1
ATOM 1288 C CA . LEU A 1 158 ? -20.201 -0.487 20.644 1.00 96.06 158 LEU A CA 1
ATOM 1289 C C . LEU A 1 158 ? -20.918 -0.533 19.286 1.00 96.06 158 LEU A C 1
ATOM 1291 O O . LEU A 1 158 ? -22.123 -0.787 19.248 1.00 96.06 158 LEU A O 1
ATOM 1295 N N . LYS A 1 159 ? -20.200 -0.366 18.165 1.00 93.56 159 LYS A N 1
ATOM 1296 C CA . LYS A 1 159 ? -20.752 -0.575 16.812 1.00 93.56 159 LYS A CA 1
ATOM 1297 C C . LYS A 1 159 ? -21.246 -2.007 16.615 1.00 93.56 159 LYS A C 1
ATOM 1299 O O . LYS A 1 159 ? -22.378 -2.185 16.173 1.00 93.56 159 LYS A O 1
ATOM 1304 N N . ARG A 1 160 ? -20.463 -3.022 17.008 1.00 93.81 160 ARG A N 1
ATOM 1305 C CA . ARG A 1 160 ? -20.896 -4.437 16.965 1.00 93.81 160 ARG A CA 1
ATOM 1306 C C . ARG A 1 160 ? -22.124 -4.698 17.835 1.00 93.81 160 ARG A C 1
ATOM 1308 O O . ARG A 1 160 ? -22.989 -5.496 17.472 1.00 93.81 160 ARG A O 1
ATOM 1315 N N . MET A 1 161 ? -22.232 -3.997 18.962 1.00 94.88 161 MET A N 1
ATOM 1316 C CA . MET A 1 161 ? -23.383 -4.103 19.855 1.00 94.88 161 MET A CA 1
ATOM 1317 C C . MET A 1 161 ? -24.636 -3.377 19.325 1.00 94.88 161 MET A C 1
ATOM 1319 O O . MET A 1 161 ? -25.734 -3.662 19.797 1.00 94.88 161 MET A O 1
ATOM 1323 N N . GLY A 1 162 ? -24.514 -2.503 18.319 1.00 93.44 162 GLY A N 1
ATOM 1324 C CA . GLY A 1 162 ? -25.646 -1.846 17.653 1.00 93.44 162 GLY A CA 1
ATOM 1325 C C . GLY A 1 162 ? -25.690 -0.322 17.771 1.00 93.44 162 GLY A C 1
ATOM 1326 O O . GLY A 1 162 ? -26.733 0.262 17.483 1.00 93.44 162 GLY A O 1
ATOM 1327 N N . LEU A 1 163 ? -24.599 0.334 18.186 1.00 94.12 163 LEU A N 1
ATOM 1328 C CA . LEU A 1 163 ? -24.484 1.797 18.150 1.00 94.12 163 LEU A CA 1
ATOM 1329 C C . LEU A 1 163 ? -24.810 2.311 16.744 1.00 94.12 163 LEU A C 1
ATOM 1331 O O . LEU A 1 163 ? -24.266 1.813 15.759 1.00 94.12 163 LEU A O 1
ATOM 1335 N N . LYS A 1 164 ? -25.651 3.342 16.638 1.00 92.50 164 LYS A N 1
ATOM 1336 C CA . LYS A 1 164 ? -25.955 3.952 15.342 1.00 92.50 164 LYS A CA 1
ATOM 1337 C C . LYS A 1 164 ? -24.792 4.839 14.914 1.00 92.50 164 LYS A C 1
ATOM 1339 O O . LYS A 1 164 ? -24.484 5.835 15.565 1.00 92.50 164 LYS A O 1
ATOM 1344 N N . TYR A 1 165 ? -24.168 4.502 13.794 1.00 87.88 165 TYR A N 1
ATOM 1345 C CA . TYR A 1 165 ? -23.129 5.311 13.158 1.00 87.88 165 TYR A CA 1
ATOM 1346 C C . TYR A 1 165 ? -23.477 5.529 11.685 1.00 87.88 165 TYR A C 1
ATOM 1348 O O . TYR A 1 165 ? -24.107 4.683 11.046 1.00 87.88 165 TYR A O 1
ATOM 1356 N N . TYR A 1 166 ? -23.108 6.689 11.147 1.00 76.06 166 TYR A N 1
ATOM 1357 C CA . TYR A 1 166 ? -23.249 6.953 9.727 1.00 76.06 166 TYR A CA 1
ATOM 1358 C C . TYR A 1 166 ? -22.117 6.227 9.010 1.00 76.06 166 TYR A C 1
ATOM 1360 O O . TYR A 1 166 ? -20.975 6.687 8.966 1.00 76.06 166 TYR A O 1
ATOM 1368 N N . GLN A 1 167 ? -22.429 5.064 8.451 1.00 64.44 167 GLN A N 1
ATOM 1369 C CA . GLN A 1 167 ? -21.577 4.467 7.442 1.00 64.44 167 GLN A CA 1
ATOM 1370 C C . GLN A 1 167 ? -21.907 5.181 6.137 1.00 64.44 167 GLN A C 1
ATOM 1372 O O . GLN A 1 167 ? -22.983 4.978 5.574 1.00 64.44 167 GLN A O 1
ATOM 1377 N N . ALA A 1 168 ? -21.011 6.060 5.677 1.00 55.06 168 ALA A N 1
ATOM 1378 C CA . ALA A 1 168 ? -21.124 6.577 4.320 1.00 55.06 168 ALA A CA 1
ATOM 1379 C C . ALA A 1 168 ? -21.331 5.377 3.379 1.00 55.06 168 ALA A C 1
ATOM 1381 O O . ALA A 1 168 ? -20.661 4.355 3.580 1.00 55.06 168 ALA A O 1
ATOM 1382 N N . PRO A 1 169 ? -22.267 5.452 2.413 1.00 53.84 169 PRO A N 1
ATOM 1383 C CA . PRO A 1 169 ? -22.523 4.338 1.515 1.00 53.84 169 PRO A CA 1
ATOM 1384 C C . PRO A 1 169 ? -21.190 3.874 0.943 1.00 53.84 169 PRO A C 1
ATOM 1386 O O . PRO A 1 169 ? -20.388 4.700 0.495 1.00 53.84 169 PRO A O 1
ATOM 1389 N N . HIS A 1 170 ? -20.939 2.568 1.041 1.00 44.62 170 HIS A N 1
ATOM 1390 C CA . HIS A 1 170 ? -19.725 1.941 0.545 1.00 44.62 170 HIS A CA 1
ATOM 1391 C C . HIS A 1 170 ? -19.600 2.337 -0.928 1.00 44.62 170 HIS A C 1
ATOM 1393 O O . HIS A 1 170 ? -20.356 1.849 -1.769 1.00 44.62 170 HIS A O 1
ATOM 1399 N N . ARG A 1 171 ? -18.721 3.296 -1.248 1.00 48.91 171 ARG A N 1
ATOM 1400 C CA . ARG A 1 171 ? -18.464 3.620 -2.650 1.00 48.91 171 ARG A CA 1
ATOM 1401 C C . ARG A 1 171 ? -17.880 2.344 -3.257 1.00 48.91 171 ARG A C 1
ATOM 1403 O O . ARG A 1 171 ? -16.929 1.817 -2.671 1.00 48.91 171 ARG A O 1
ATOM 1410 N N . PRO A 1 172 ? -18.439 1.808 -4.357 1.00 54.88 172 PRO A N 1
ATOM 1411 C CA . PRO A 1 172 ? -17.782 0.719 -5.061 1.00 54.88 172 PRO A CA 1
ATOM 1412 C C . PRO A 1 172 ? -16.356 1.161 -5.394 1.00 54.88 172 PRO A C 1
ATOM 1414 O O . PRO A 1 172 ? -16.128 2.353 -5.622 1.00 54.88 172 PRO A O 1
ATOM 1417 N N . ASN A 1 173 ? -15.411 0.218 -5.376 1.00 52.25 173 ASN A N 1
ATOM 1418 C CA . ASN A 1 173 ? -14.025 0.437 -5.789 1.00 52.25 173 ASN A CA 1
ATOM 1419 C C . ASN A 1 173 ? -14.022 0.897 -7.258 1.00 52.25 173 ASN A C 1
ATOM 1421 O O . ASN A 1 173 ? -13.917 0.091 -8.178 1.00 52.25 173 ASN A O 1
ATOM 1425 N N . TYR A 1 174 ? -14.225 2.191 -7.491 1.00 62.03 174 TYR A N 1
ATOM 1426 C CA . TYR A 1 174 ? -14.100 2.785 -8.807 1.00 62.03 174 TYR A CA 1
ATOM 1427 C C . TYR A 1 174 ? -12.612 2.924 -9.077 1.00 62.03 174 TYR A C 1
ATOM 1429 O O . TYR A 1 174 ? -11.919 3.682 -8.397 1.00 62.03 174 TYR A O 1
ATOM 1437 N N . VAL A 1 175 ? -12.132 2.190 -10.078 1.00 68.94 175 VAL A N 1
ATOM 1438 C CA . VAL A 1 175 ? -10.859 2.501 -10.723 1.00 68.94 175 VAL A CA 1
ATOM 1439 C C . VAL A 1 175 ? -10.970 3.946 -11.205 1.00 68.94 175 VAL A C 1
ATOM 1441 O O . VAL A 1 175 ? -11.931 4.295 -11.898 1.00 68.94 175 VAL A O 1
ATOM 1444 N N . LEU A 1 176 ? -10.045 4.813 -10.787 1.00 81.56 176 LEU A N 1
ATOM 1445 C CA . LEU A 1 176 ? -10.058 6.203 -11.230 1.00 81.56 176 LEU A CA 1
ATOM 1446 C C . LEU A 1 176 ? -9.961 6.223 -12.758 1.00 81.56 176 LEU A C 1
ATOM 1448 O O . LEU A 1 176 ? -9.228 5.428 -13.342 1.00 81.56 176 LEU A O 1
ATOM 1452 N N . GLN A 1 177 ? -10.659 7.152 -13.417 1.00 86.62 177 GLN A N 1
ATOM 1453 C CA . GLN A 1 177 ? -10.674 7.237 -14.884 1.00 86.62 177 GLN A CA 1
ATOM 1454 C C . GLN A 1 177 ? -9.259 7.260 -15.490 1.00 86.62 177 GLN A C 1
ATOM 1456 O O . GLN A 1 177 ? -9.035 6.671 -16.544 1.00 86.62 177 GLN A O 1
ATOM 1461 N N . LYS A 1 178 ? -8.299 7.898 -14.807 1.00 87.69 178 LYS A N 1
ATOM 1462 C CA . LYS A 1 178 ? -6.884 7.908 -15.204 1.00 87.69 178 LYS A CA 1
ATOM 1463 C C . LYS A 1 178 ? -6.248 6.511 -15.215 1.00 87.69 178 LYS A C 1
ATOM 1465 O O . LYS A 1 178 ? -5.531 6.187 -16.152 1.00 87.69 178 LYS A O 1
ATOM 1470 N N . ASP A 1 179 ? -6.553 5.675 -14.226 1.00 87.06 179 ASP A N 1
ATOM 1471 C CA . ASP A 1 179 ? -5.974 4.341 -14.078 1.00 87.06 179 ASP A CA 1
ATOM 1472 C C . ASP A 1 179 ? -6.640 3.381 -15.078 1.00 87.06 179 ASP A C 1
ATOM 1474 O O . ASP A 1 179 ? -5.974 2.562 -15.702 1.00 87.06 179 ASP A O 1
ATOM 1478 N N . ALA A 1 180 ? -7.948 3.542 -15.320 1.00 88.38 180 ALA A N 1
ATOM 1479 C CA . ALA A 1 180 ? -8.664 2.807 -16.362 1.00 88.38 180 ALA A CA 1
ATOM 1480 C C . ALA A 1 180 ? -8.135 3.140 -17.769 1.00 88.38 180 ALA A C 1
ATOM 1482 O O . ALA A 1 180 ? -7.959 2.239 -18.593 1.00 88.38 180 ALA A O 1
ATOM 1483 N N . LEU A 1 181 ? -7.852 4.422 -18.037 1.00 91.19 181 LEU A N 1
ATOM 1484 C CA . LEU A 1 181 ? -7.225 4.861 -19.282 1.00 91.19 181 LEU A CA 1
ATOM 1485 C C . LEU A 1 181 ? -5.832 4.242 -19.434 1.00 91.19 181 LEU A C 1
ATOM 1487 O O . LEU A 1 181 ? -5.574 3.604 -20.448 1.00 91.19 181 LEU A O 1
ATOM 1491 N N . LEU A 1 182 ? -4.980 4.368 -18.415 1.00 91.19 182 LEU A N 1
ATOM 1492 C CA . LEU A 1 182 ? -3.636 3.789 -18.373 1.00 91.19 182 LEU A CA 1
ATOM 1493 C C . LEU A 1 182 ? -3.640 2.286 -18.700 1.00 91.19 182 LEU A C 1
ATOM 1495 O O . LEU A 1 182 ? -2.961 1.846 -19.627 1.00 91.19 182 LEU A O 1
ATOM 1499 N N . ILE A 1 183 ? -4.470 1.510 -17.996 1.00 90.31 183 ILE A N 1
ATOM 1500 C CA . ILE A 1 183 ? -4.622 0.064 -18.221 1.00 90.31 183 ILE A CA 1
ATOM 1501 C C . ILE A 1 183 ? -5.058 -0.215 -19.663 1.00 90.31 183 ILE A C 1
ATOM 1503 O O . ILE A 1 183 ? -4.539 -1.124 -20.311 1.00 90.31 183 ILE A O 1
ATOM 1507 N N . SER A 1 184 ? -6.007 0.563 -20.189 1.00 90.75 184 SER A N 1
ATOM 1508 C CA . SER A 1 184 ? -6.451 0.413 -21.573 1.00 90.75 184 SER A CA 1
ATOM 1509 C C . SER A 1 184 ? -5.316 0.682 -22.562 1.00 90.75 184 SER A C 1
ATOM 1511 O O . SER A 1 184 ? -5.156 -0.094 -23.498 1.00 90.75 184 SER A O 1
ATOM 1513 N N . LEU A 1 185 ? -4.519 1.737 -22.371 1.00 92.38 185 LEU A N 1
ATOM 1514 C CA . LEU A 1 185 ? -3.402 2.075 -23.259 1.00 92.38 185 LEU A CA 1
ATOM 1515 C C . LEU A 1 185 ? -2.304 1.011 -23.243 1.00 92.38 185 LEU A C 1
ATOM 1517 O O . LEU A 1 185 ? -1.840 0.605 -24.306 1.00 92.38 185 LEU A O 1
ATOM 1521 N N . LEU A 1 186 ? -1.953 0.493 -22.066 1.00 92.00 186 LEU A N 1
ATOM 1522 C CA . LEU A 1 186 ? -1.013 -0.623 -21.941 1.00 92.00 186 LEU A CA 1
ATOM 1523 C C . LEU A 1 186 ? -1.530 -1.883 -22.647 1.00 92.00 186 LEU A C 1
ATOM 1525 O O . LEU A 1 186 ? -0.798 -2.504 -23.411 1.00 92.00 186 LEU A O 1
ATOM 1529 N N . ASN A 1 187 ? -2.814 -2.217 -22.489 1.00 89.88 187 ASN A N 1
ATOM 1530 C CA . ASN A 1 187 ? -3.421 -3.345 -23.201 1.00 89.88 187 ASN A CA 1
ATOM 1531 C C . ASN A 1 187 ? -3.393 -3.162 -24.726 1.00 89.88 187 ASN A C 1
ATOM 1533 O O . ASN A 1 187 ? -3.238 -4.135 -25.464 1.00 89.88 187 ASN A O 1
ATOM 1537 N N . GLN A 1 188 ? -3.558 -1.928 -25.209 1.00 89.25 188 GLN A N 1
ATOM 1538 C CA . GLN A 1 188 ? -3.430 -1.605 -26.630 1.00 89.25 188 GLN A CA 1
ATOM 1539 C C . GLN A 1 188 ? -1.979 -1.768 -27.111 1.00 89.25 188 GLN A C 1
ATOM 1541 O O . GLN A 1 188 ? -1.760 -2.345 -28.179 1.00 89.25 188 GLN A O 1
ATOM 1546 N N . LEU A 1 189 ? -0.988 -1.349 -26.318 1.00 90.69 189 LEU A N 1
ATOM 1547 C CA . LEU A 1 189 ? 0.428 -1.593 -26.605 1.00 90.69 189 LEU A CA 1
ATOM 1548 C C . LEU A 1 189 ? 0.723 -3.101 -26.684 1.00 90.69 189 LEU A C 1
ATOM 1550 O O . LEU A 1 189 ? 1.336 -3.557 -27.644 1.00 90.69 189 LEU A O 1
ATOM 1554 N N . SER A 1 190 ? 0.226 -3.912 -25.747 1.00 85.81 190 SER A N 1
ATOM 1555 C CA . SER A 1 190 ? 0.478 -5.364 -25.725 1.00 85.81 190 SER A CA 1
ATOM 1556 C C . SER A 1 190 ? -0.096 -6.133 -26.923 1.00 85.81 190 SER A C 1
ATOM 1558 O O . SER A 1 190 ? 0.398 -7.211 -27.238 1.00 85.81 190 SER A O 1
ATOM 1560 N N . ARG A 1 191 ? -1.119 -5.604 -27.607 1.00 84.25 191 ARG A N 1
ATOM 1561 C CA . ARG A 1 191 ? -1.741 -6.247 -28.783 1.00 84.25 191 ARG A CA 1
ATOM 1562 C C . ARG A 1 191 ? -0.918 -6.134 -30.071 1.00 84.25 191 ARG A C 1
ATOM 1564 O O . ARG A 1 191 ? -1.199 -6.865 -31.016 1.00 84.25 191 ARG A O 1
ATOM 1571 N N . GLN A 1 192 ? 0.071 -5.236 -30.119 1.00 84.06 192 GLN A N 1
ATOM 1572 C CA . GLN A 1 192 ? 1.006 -5.069 -31.242 1.00 84.06 192 GLN A CA 1
ATOM 1573 C C . GLN A 1 192 ? 0.320 -5.089 -32.629 1.00 84.06 192 GLN A C 1
ATOM 1575 O O . GLN A 1 192 ? -0.470 -4.192 -32.921 1.00 84.06 192 GLN A O 1
ATOM 1580 N N . SER A 1 193 ? 0.611 -6.075 -33.489 1.00 66.88 193 SER A N 1
ATOM 1581 C CA . SER A 1 193 ? 0.164 -6.153 -34.892 1.00 66.88 193 SER A CA 1
ATOM 1582 C C . SER A 1 193 ? -1.354 -6.234 -35.090 1.00 66.88 193 SER A C 1
ATOM 1584 O O . SER A 1 193 ? -1.836 -5.923 -36.177 1.00 66.88 193 SER A O 1
ATOM 1586 N N . ASP A 1 194 ? -2.115 -6.583 -34.051 1.00 67.94 194 ASP A N 1
ATOM 1587 C CA . ASP A 1 194 ? -3.582 -6.655 -34.112 1.00 67.94 194 ASP A CA 1
ATOM 1588 C C . ASP A 1 194 ? -4.260 -5.311 -33.784 1.00 67.94 194 ASP A C 1
ATOM 1590 O O . ASP A 1 194 ? -5.491 -5.191 -33.805 1.00 67.94 194 ASP A O 1
ATOM 1594 N N . ASN A 1 195 ? -3.474 -4.275 -33.473 1.00 70.69 195 ASN A N 1
ATOM 1595 C CA . ASN A 1 195 ? -3.979 -2.987 -33.027 1.00 70.69 195 ASN A CA 1
ATOM 1596 C C . ASN A 1 195 ? -3.906 -1.903 -34.118 1.00 70.69 195 ASN A C 1
ATOM 1598 O O . ASN A 1 195 ? -2.843 -1.375 -34.439 1.00 70.69 195 ASN A O 1
ATOM 1602 N N . ARG A 1 196 ? -5.081 -1.500 -34.621 1.00 74.38 196 ARG A N 1
ATOM 1603 C CA . ARG A 1 196 ? -5.247 -0.431 -35.625 1.00 74.38 196 ARG A CA 1
ATOM 1604 C C . ARG A 1 196 ? -5.028 0.991 -35.093 1.00 74.38 196 ARG A C 1
ATOM 1606 O O . ARG A 1 196 ? -5.036 1.923 -35.887 1.00 74.38 196 ARG A O 1
ATOM 1613 N N . TYR A 1 197 ? -4.883 1.166 -33.782 1.00 80.31 197 TYR A N 1
ATOM 1614 C CA . TYR A 1 197 ? -4.720 2.477 -33.149 1.00 80.31 197 TYR A CA 1
ATOM 1615 C C . TYR A 1 197 ? -3.252 2.881 -32.960 1.00 80.31 197 TYR A C 1
ATOM 1617 O O . TYR A 1 197 ? -2.991 4.032 -32.620 1.00 80.31 197 TYR A O 1
ATOM 1625 N N . ASN A 1 198 ? -2.305 1.962 -33.169 1.00 85.31 198 ASN A N 1
ATOM 1626 C CA . ASN A 1 198 ? -0.876 2.259 -33.101 1.00 85.31 198 ASN A CA 1
ATOM 1627 C C . ASN A 1 198 ? -0.391 2.780 -34.461 1.00 85.31 198 ASN A C 1
ATOM 1629 O O . ASN A 1 198 ? -0.453 2.069 -35.465 1.00 85.31 198 ASN A O 1
ATOM 1633 N N . ASP A 1 199 ? 0.072 4.023 -34.477 1.00 88.12 199 ASP A N 1
ATOM 1634 C CA . ASP A 1 199 ? 0.421 4.822 -35.654 1.00 88.12 199 ASP A CA 1
ATOM 1635 C C . ASP A 1 199 ? 1.935 5.025 -35.829 1.00 88.12 199 ASP A C 1
ATOM 1637 O O . ASP A 1 199 ? 2.368 5.529 -36.862 1.00 88.12 199 ASP A O 1
ATOM 1641 N N . VAL A 1 200 ? 2.747 4.580 -34.867 1.00 91.00 200 VAL A N 1
ATOM 1642 C CA . VAL A 1 200 ? 4.214 4.567 -34.958 1.00 91.00 200 VAL A CA 1
ATOM 1643 C C . VAL A 1 200 ? 4.707 3.134 -35.099 1.00 91.00 200 VAL A C 1
ATOM 1645 O O . VAL A 1 200 ? 4.253 2.252 -34.367 1.00 91.00 200 VAL A O 1
ATOM 1648 N N . ILE A 1 201 ? 5.649 2.910 -36.019 1.00 91.19 201 ILE A N 1
ATOM 1649 C CA . ILE A 1 201 ? 6.279 1.609 -36.271 1.00 91.19 201 ILE A CA 1
ATOM 1650 C C . ILE A 1 201 ? 7.778 1.729 -36.001 1.00 91.19 201 ILE A C 1
ATOM 1652 O O . ILE A 1 201 ? 8.455 2.561 -36.601 1.00 91.19 201 ILE A O 1
ATOM 1656 N N . PHE A 1 202 ? 8.286 0.869 -35.128 1.00 92.38 202 PHE A N 1
ATOM 1657 C CA . PHE A 1 202 ? 9.706 0.682 -34.865 1.00 92.38 202 PHE A CA 1
ATOM 1658 C C . PHE A 1 202 ? 10.178 -0.610 -35.521 1.00 92.38 202 PHE A C 1
ATOM 1660 O O . PHE A 1 202 ? 9.538 -1.644 -35.326 1.00 92.38 202 PHE A O 1
ATOM 1667 N N . ILE A 1 203 ? 11.280 -0.560 -36.266 1.00 92.31 203 ILE A N 1
ATOM 1668 C CA . ILE A 1 203 ? 11.877 -1.710 -36.951 1.00 92.31 203 ILE A CA 1
ATOM 1669 C C . ILE A 1 203 ? 13.186 -2.085 -36.266 1.00 92.31 203 ILE A C 1
ATOM 1671 O O . ILE A 1 203 ? 13.990 -1.227 -35.909 1.00 92.31 203 ILE A O 1
ATOM 1675 N N . PHE A 1 204 ? 13.387 -3.388 -36.114 1.00 91.06 204 PHE A N 1
ATOM 1676 C CA . PHE A 1 204 ? 14.569 -3.996 -35.522 1.00 91.06 204 PHE A CA 1
ATOM 1677 C C . PHE A 1 204 ? 15.270 -4.900 -36.534 1.00 91.06 204 PHE A C 1
ATOM 1679 O O . PHE A 1 204 ? 14.650 -5.401 -37.483 1.00 91.06 204 PHE A O 1
ATOM 1686 N N . ASP A 1 205 ? 16.540 -5.195 -36.265 1.00 82.38 205 ASP A N 1
ATOM 1687 C CA . ASP A 1 205 ? 17.314 -6.167 -37.032 1.00 82.38 205 ASP A CA 1
ATOM 1688 C C . ASP A 1 205 ? 16.561 -7.496 -37.196 1.00 82.38 205 ASP A C 1
ATOM 1690 O O . ASP A 1 205 ? 16.001 -8.069 -36.254 1.00 82.38 205 ASP A O 1
ATOM 1694 N N . GLY A 1 206 ? 16.537 -7.994 -38.434 1.00 75.88 206 GLY A N 1
ATOM 1695 C CA . GLY A 1 206 ? 15.781 -9.193 -38.800 1.00 75.88 206 GLY A CA 1
ATOM 1696 C C . GLY A 1 206 ? 14.305 -8.945 -39.132 1.00 75.88 206 GLY A C 1
ATOM 1697 O O . GLY A 1 206 ? 13.546 -9.910 -39.213 1.00 75.88 206 GLY A O 1
ATOM 1698 N N . GLY A 1 207 ? 13.894 -7.687 -39.339 1.00 78.50 207 GLY A N 1
ATOM 1699 C CA . GLY A 1 207 ? 12.567 -7.329 -39.858 1.00 78.50 207 GLY A CA 1
ATOM 1700 C C . GLY A 1 207 ? 11.436 -7.454 -38.837 1.00 78.50 207 GLY A C 1
ATOM 1701 O O . GLY A 1 207 ? 10.272 -7.577 -39.216 1.00 78.50 207 GLY A O 1
ATOM 1702 N N . LYS A 1 208 ? 11.764 -7.466 -37.541 1.00 86.88 208 LYS A N 1
ATOM 1703 C CA . LYS A 1 208 ? 10.762 -7.453 -36.471 1.00 86.88 208 LYS A CA 1
ATOM 1704 C C . LYS A 1 208 ? 10.260 -6.031 -36.258 1.00 86.88 208 LYS A C 1
ATOM 1706 O O . LYS A 1 208 ? 11.030 -5.082 -36.374 1.00 86.88 208 LYS A O 1
ATOM 1711 N N . GLU A 1 209 ? 8.990 -5.902 -35.887 1.00 90.44 209 GLU A N 1
ATOM 1712 C CA . GLU A 1 209 ? 8.348 -4.607 -35.672 1.00 90.44 209 GLU A CA 1
ATOM 1713 C C . GLU A 1 209 ? 7.750 -4.499 -34.266 1.00 90.44 209 GLU A C 1
ATOM 1715 O O . GLU A 1 209 ? 7.224 -5.476 -33.726 1.00 90.44 209 GLU A O 1
ATOM 1720 N N . LEU A 1 210 ? 7.783 -3.294 -33.695 1.00 91.50 210 LEU A N 1
ATOM 1721 C CA . LEU A 1 210 ? 6.931 -2.896 -32.573 1.00 91.50 210 LEU A CA 1
ATOM 1722 C C . LEU A 1 210 ? 6.093 -1.688 -32.967 1.00 91.50 210 LEU A C 1
ATOM 1724 O O . LEU A 1 210 ? 6.547 -0.812 -33.698 1.00 91.50 210 LEU A O 1
ATOM 1728 N N . ARG A 1 211 ? 4.865 -1.631 -32.458 1.00 91.81 211 ARG A N 1
ATOM 1729 C CA . ARG A 1 211 ? 3.924 -0.549 -32.743 1.00 91.81 211 ARG A CA 1
ATOM 1730 C C . ARG A 1 211 ? 3.526 0.175 -31.467 1.00 91.81 211 ARG A C 1
ATOM 1732 O O . ARG A 1 211 ? 3.275 -0.472 -30.452 1.00 91.81 211 ARG A O 1
ATOM 1739 N N . ALA A 1 212 ? 3.418 1.497 -31.539 1.00 93.50 212 ALA A N 1
ATOM 1740 C CA . ALA A 1 212 ? 3.034 2.358 -30.420 1.00 93.50 212 ALA A CA 1
ATOM 1741 C C . ALA A 1 212 ? 2.163 3.539 -30.882 1.00 93.50 212 ALA A C 1
ATOM 1743 O O . ALA A 1 212 ? 1.904 3.702 -32.074 1.00 93.50 212 ALA A O 1
ATOM 1744 N N . ASN A 1 213 ? 1.699 4.348 -29.929 1.00 92.88 213 ASN A N 1
ATOM 1745 C CA . ASN A 1 213 ? 0.882 5.532 -30.167 1.00 92.88 213 ASN A CA 1
ATOM 1746 C C . ASN A 1 213 ? 1.741 6.800 -30.111 1.00 92.88 213 ASN A C 1
ATOM 1748 O O . ASN A 1 213 ? 2.319 7.113 -29.068 1.00 92.88 213 ASN A O 1
ATOM 1752 N N . SER A 1 214 ? 1.751 7.568 -31.196 1.00 91.50 214 SER A N 1
ATOM 1753 C CA . SER A 1 214 ? 2.497 8.819 -31.338 1.00 91.50 214 SER A CA 1
ATOM 1754 C C . SER A 1 214 ? 2.189 9.796 -30.208 1.00 91.50 214 SER A C 1
ATOM 1756 O O . SER A 1 214 ? 3.102 10.330 -29.592 1.00 91.50 214 SER A O 1
ATOM 1758 N N . TYR A 1 215 ? 0.911 9.965 -29.854 1.00 91.38 215 TYR A N 1
ATOM 1759 C CA . TYR A 1 215 ? 0.506 10.906 -28.812 1.00 91.38 215 TYR A CA 1
ATOM 1760 C C . TYR A 1 215 ? 1.021 10.520 -27.419 1.00 91.38 215 TYR A C 1
ATOM 1762 O O . TYR A 1 215 ? 1.306 11.411 -26.625 1.00 91.38 215 TYR A O 1
ATOM 1770 N N . VAL A 1 216 ? 1.147 9.222 -27.107 1.00 93.88 216 VAL A N 1
ATOM 1771 C CA . VAL A 1 216 ? 1.706 8.777 -25.817 1.00 93.88 216 VAL A CA 1
ATOM 1772 C C . VAL A 1 216 ? 3.197 9.076 -25.788 1.00 93.88 216 VAL A C 1
ATOM 1774 O O . VAL A 1 216 ? 3.685 9.646 -24.819 1.00 93.88 216 VAL A O 1
ATOM 1777 N N . LEU A 1 217 ? 3.906 8.754 -26.873 1.00 94.38 217 LEU A N 1
ATOM 1778 C CA . LEU A 1 217 ? 5.344 8.989 -26.990 1.00 94.38 217 LEU A CA 1
ATOM 1779 C C . LEU A 1 217 ? 5.686 10.482 -26.937 1.00 94.38 217 LEU A C 1
ATOM 1781 O O . LEU A 1 217 ? 6.548 10.880 -26.157 1.00 94.38 217 LEU A O 1
ATOM 1785 N N . SER A 1 218 ? 4.970 11.311 -27.698 1.00 93.50 218 SER A N 1
ATOM 1786 C CA . SER A 1 218 ? 5.141 12.766 -27.692 1.00 93.50 218 SER A CA 1
ATOM 1787 C C . SER A 1 218 ? 4.793 13.386 -26.338 1.00 93.50 218 SER A C 1
ATOM 1789 O O . SER A 1 218 ? 5.453 14.326 -25.910 1.00 93.50 218 SER A O 1
ATOM 1791 N N . ALA A 1 219 ? 3.787 12.855 -25.632 1.00 93.62 219 ALA A N 1
ATOM 1792 C CA . ALA A 1 219 ? 3.461 13.311 -24.280 1.00 93.62 219 ALA A CA 1
ATOM 1793 C C . ALA A 1 219 ? 4.517 12.891 -23.245 1.00 93.62 219 ALA A C 1
ATOM 1795 O O . ALA A 1 219 ? 4.743 13.614 -22.276 1.00 93.62 219 ALA A O 1
ATOM 1796 N N . ALA A 1 220 ? 5.151 11.732 -23.437 1.00 93.56 220 ALA A N 1
ATOM 1797 C CA . ALA A 1 220 ? 6.181 11.220 -22.542 1.00 93.56 220 ALA A CA 1
ATOM 1798 C C . ALA A 1 220 ? 7.540 11.909 -22.743 1.00 93.56 220 ALA A C 1
ATOM 1800 O O . ALA A 1 220 ? 8.319 11.994 -21.796 1.00 93.56 220 ALA A O 1
ATOM 1801 N N . SER A 1 221 ? 7.842 12.396 -23.952 1.00 93.06 221 SER A N 1
ATOM 1802 C CA . SER A 1 221 ? 9.140 12.993 -24.267 1.00 93.06 221 SER A CA 1
ATOM 1803 C C . SER A 1 221 ? 9.088 13.980 -25.426 1.00 93.06 221 SER A C 1
ATOM 1805 O O . SER A 1 221 ? 8.625 13.685 -26.530 1.00 93.06 221 SER A O 1
ATOM 1807 N N . LYS A 1 222 ? 9.738 15.123 -25.200 1.00 90.44 222 LYS A N 1
ATOM 1808 C CA . LYS A 1 222 ? 9.977 16.141 -26.223 1.00 90.44 222 LYS A CA 1
ATOM 1809 C C . LYS A 1 222 ? 10.847 15.628 -27.375 1.00 90.44 222 LYS A C 1
ATOM 1811 O O . LYS A 1 222 ? 10.690 16.070 -28.510 1.00 90.44 222 LYS A O 1
ATOM 1816 N N . LYS A 1 223 ? 11.753 14.682 -27.108 1.00 90.81 223 LYS A N 1
ATOM 1817 C CA . LYS A 1 223 ? 12.584 14.061 -28.145 1.00 90.81 223 LYS A CA 1
ATOM 1818 C C . LYS A 1 223 ? 11.738 13.225 -29.099 1.00 90.81 223 LYS A C 1
ATOM 1820 O O . LYS A 1 223 ? 11.920 13.320 -30.311 1.00 90.81 223 LYS A O 1
ATOM 1825 N N . PHE A 1 224 ? 10.794 12.452 -28.559 1.00 92.56 224 PHE A N 1
ATOM 1826 C CA . PHE A 1 224 ? 9.817 11.724 -29.367 1.00 92.56 224 PHE A CA 1
ATOM 1827 C C . PHE A 1 224 ? 8.902 12.682 -30.134 1.00 92.56 224 PHE A C 1
ATOM 1829 O O . PHE A 1 224 ? 8.694 12.469 -31.324 1.00 92.56 224 PHE A O 1
ATOM 1836 N N . GLU A 1 225 ? 8.427 13.760 -29.505 1.00 91.69 225 GLU A N 1
ATOM 1837 C CA . GLU A 1 225 ? 7.621 14.790 -30.175 1.00 91.69 225 GLU A CA 1
ATOM 1838 C C . GLU A 1 225 ? 8.337 15.364 -31.409 1.00 91.69 225 GLU A C 1
ATOM 1840 O O . GLU A 1 225 ? 7.757 15.399 -32.493 1.00 91.69 225 GLU A O 1
ATOM 1845 N N . GLN A 1 226 ? 9.611 15.744 -31.275 1.00 90.19 226 GLN A N 1
ATOM 1846 C CA . GLN A 1 226 ? 10.428 16.251 -32.385 1.00 90.19 226 GLN A CA 1
ATOM 1847 C C . GLN A 1 226 ? 10.643 15.185 -33.463 1.00 90.19 226 GLN A C 1
ATOM 1849 O O . GLN A 1 226 ? 10.356 15.416 -34.635 1.00 90.19 226 GLN A O 1
ATOM 1854 N N . MET A 1 227 ? 11.089 13.994 -33.056 1.00 88.06 227 MET A N 1
ATOM 1855 C CA . MET A 1 227 ? 11.382 12.895 -33.973 1.00 88.06 227 MET A CA 1
ATOM 1856 C C . MET A 1 227 ? 10.158 12.488 -34.801 1.00 88.06 227 MET A C 1
ATOM 1858 O O . MET A 1 227 ? 10.303 12.183 -35.982 1.00 88.06 227 MET A O 1
ATOM 1862 N N . LEU A 1 228 ? 8.965 12.479 -34.202 1.00 88.25 228 LEU A N 1
ATOM 1863 C CA . LEU A 1 228 ? 7.719 12.101 -34.871 1.00 88.25 228 LEU A CA 1
ATOM 1864 C C . LEU A 1 228 ? 7.160 13.220 -35.759 1.00 88.25 228 LEU A C 1
ATOM 1866 O O . LEU A 1 228 ? 6.549 12.922 -36.785 1.00 88.25 228 LEU A O 1
ATOM 1870 N N . CYS A 1 229 ? 7.387 14.490 -35.406 1.00 82.38 229 CYS A N 1
ATOM 1871 C CA . CYS A 1 229 ? 7.086 15.611 -36.298 1.00 82.38 229 CYS A CA 1
ATOM 1872 C C . CYS A 1 229 ? 7.923 15.536 -37.585 1.00 82.38 229 CYS A C 1
ATOM 1874 O O . CYS A 1 229 ? 7.377 15.695 -38.679 1.00 82.38 229 CYS A O 1
ATOM 1876 N N . ASP A 1 230 ? 9.221 15.247 -37.452 1.00 74.06 230 ASP A N 1
ATOM 1877 C CA . ASP A 1 230 ? 10.174 15.236 -38.567 1.00 74.06 230 ASP A CA 1
ATOM 1878 C C . ASP A 1 230 ? 10.039 13.991 -39.468 1.00 74.06 230 ASP A C 1
ATOM 1880 O O . ASP A 1 230 ? 10.311 14.062 -40.665 1.00 74.06 230 ASP A O 1
ATOM 1884 N N . ASN A 1 231 ? 9.578 12.860 -38.919 1.00 66.75 231 ASN A N 1
ATOM 1885 C CA . ASN A 1 231 ? 9.514 11.556 -39.597 1.00 66.75 231 ASN A CA 1
ATOM 1886 C C . ASN A 1 231 ? 8.073 11.069 -39.808 1.00 66.75 231 ASN A C 1
ATOM 1888 O O . ASN A 1 231 ? 7.712 9.946 -39.444 1.00 66.75 231 ASN A O 1
ATOM 1892 N N . SER A 1 232 ? 7.215 11.921 -40.373 1.00 63.78 232 SER A N 1
ATOM 1893 C CA . SER A 1 232 ? 5.785 11.628 -40.501 1.00 63.78 232 SER A CA 1
ATOM 1894 C C . SER A 1 232 ? 5.551 10.338 -41.312 1.00 63.78 232 SER A C 1
ATOM 1896 O O . SER A 1 232 ? 5.761 10.301 -42.522 1.00 63.78 232 SER A O 1
ATOM 1898 N N . ASN A 1 233 ? 5.063 9.287 -40.643 1.00 67.31 233 ASN A N 1
ATOM 1899 C CA . ASN A 1 233 ? 4.685 7.976 -41.197 1.00 67.31 233 ASN A CA 1
ATOM 1900 C C . ASN A 1 233 ? 5.818 7.068 -41.714 1.00 67.31 233 ASN A C 1
ATOM 1902 O O . ASN A 1 233 ? 5.517 6.032 -42.314 1.00 67.31 233 ASN A O 1
ATOM 1906 N N . SER A 1 234 ? 7.093 7.393 -41.489 1.00 80.62 234 SER A N 1
ATOM 1907 C CA . SER A 1 234 ? 8.186 6.461 -41.797 1.00 80.62 234 SER A CA 1
ATOM 1908 C C . SER A 1 234 ? 8.478 5.541 -40.607 1.00 80.62 234 SER A C 1
ATOM 1910 O O . SER A 1 234 ? 8.474 6.012 -39.467 1.00 80.62 234 SER A O 1
ATOM 1912 N N . PRO A 1 235 ? 8.769 4.249 -40.839 1.00 86.31 235 PRO A N 1
ATOM 1913 C CA . PRO A 1 235 ? 9.259 3.381 -39.780 1.00 86.31 235 PRO A CA 1
ATOM 1914 C C . PRO A 1 235 ? 10.576 3.898 -39.189 1.00 86.31 235 PRO A C 1
ATOM 1916 O O . PRO A 1 235 ? 11.398 4.471 -39.902 1.00 86.31 235 PRO A O 1
ATOM 1919 N N . ILE A 1 236 ? 10.765 3.687 -37.890 1.00 89.62 236 ILE A N 1
ATOM 1920 C CA . ILE A 1 236 ? 11.929 4.162 -37.137 1.00 89.62 236 ILE A CA 1
ATOM 1921 C C . ILE A 1 236 ? 12.820 2.966 -36.819 1.00 89.62 236 ILE A C 1
ATOM 1923 O O . ILE A 1 236 ? 12.383 2.033 -36.147 1.00 89.62 236 ILE A O 1
ATOM 1927 N N . GLU A 1 237 ? 14.061 2.987 -37.290 1.00 89.94 237 GLU A N 1
ATOM 1928 C CA . GLU A 1 237 ? 15.037 1.936 -36.997 1.00 89.94 237 GLU A CA 1
ATOM 1929 C C . GLU A 1 237 ? 15.560 2.061 -35.561 1.00 89.94 237 GLU A C 1
ATOM 1931 O O . GLU A 1 237 ? 15.886 3.156 -35.097 1.00 89.94 237 GLU A O 1
ATOM 1936 N N . ILE A 1 238 ? 15.615 0.934 -34.849 1.00 91.50 238 ILE A N 1
ATOM 1937 C CA . ILE A 1 238 ? 16.048 0.858 -33.455 1.00 91.50 238 ILE A CA 1
ATOM 1938 C C . ILE A 1 238 ? 17.237 -0.094 -33.327 1.00 91.50 238 ILE A C 1
ATOM 1940 O O . ILE A 1 238 ? 17.107 -1.304 -33.496 1.00 91.50 238 ILE A O 1
ATOM 1944 N N . GLU A 1 239 ? 18.382 0.454 -32.918 1.00 88.44 239 GLU A N 1
ATOM 1945 C CA . GLU A 1 239 ? 19.643 -0.272 -32.681 1.00 88.44 239 GLU A CA 1
ATOM 1946 C C . GLU A 1 239 ? 19.706 -0.951 -31.294 1.00 88.44 239 GLU A C 1
ATOM 1948 O O . GLU A 1 239 ? 20.772 -1.168 -30.720 1.00 88.44 239 GLU A O 1
ATOM 1953 N N . PHE A 1 240 ? 18.552 -1.267 -30.711 1.00 88.25 240 PHE A N 1
ATOM 1954 C CA . PHE A 1 240 ? 18.437 -1.933 -29.414 1.00 88.25 240 PHE A CA 1
ATOM 1955 C C . PHE A 1 240 ? 17.713 -3.257 -29.567 1.00 88.25 240 PHE A C 1
ATOM 1957 O O . PHE A 1 240 ? 16.927 -3.459 -30.488 1.00 88.25 240 PHE A O 1
ATOM 1964 N N . ARG A 1 241 ? 17.916 -4.170 -28.617 1.00 88.88 241 ARG A N 1
ATOM 1965 C CA . AR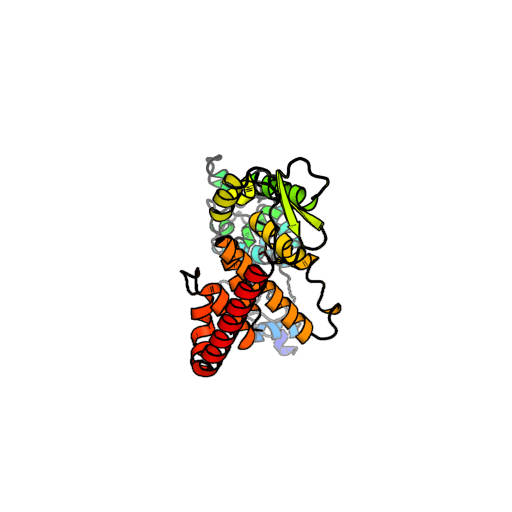G A 1 241 ? 17.121 -5.396 -28.596 1.00 88.88 241 ARG A CA 1
ATOM 1966 C C . ARG A 1 241 ? 15.641 -5.067 -28.409 1.00 88.88 241 ARG A C 1
ATOM 1968 O O . ARG A 1 241 ? 15.268 -4.239 -27.577 1.00 88.88 241 ARG A O 1
ATOM 1975 N N . GLN A 1 242 ? 14.804 -5.782 -29.154 1.00 89.62 242 GLN A N 1
ATOM 1976 C CA . GLN A 1 242 ? 13.356 -5.583 -29.169 1.00 89.62 242 GLN A CA 1
ATOM 1977 C C . GLN A 1 242 ? 12.713 -5.687 -27.779 1.00 89.62 242 GLN A C 1
ATOM 1979 O O . GLN A 1 242 ? 11.806 -4.927 -27.464 1.00 89.62 242 GLN A O 1
ATOM 1984 N N . ASP A 1 243 ? 13.169 -6.617 -26.944 1.00 89.25 243 ASP A N 1
ATOM 1985 C CA . ASP A 1 243 ? 12.626 -6.838 -25.605 1.00 89.25 243 ASP A CA 1
ATOM 1986 C C . ASP A 1 243 ? 12.961 -5.695 -24.637 1.00 89.25 243 ASP A C 1
ATOM 1988 O O . ASP A 1 243 ? 12.086 -5.236 -23.907 1.00 89.25 243 ASP A O 1
ATOM 1992 N N . ILE A 1 244 ? 14.189 -5.173 -24.695 1.00 91.75 244 ILE A N 1
ATOM 1993 C CA . ILE A 1 244 ? 14.603 -3.984 -23.934 1.00 91.75 244 ILE A CA 1
ATOM 1994 C C . ILE A 1 244 ? 13.759 -2.777 -24.359 1.00 91.75 244 ILE A C 1
ATOM 1996 O O . ILE A 1 244 ? 13.216 -2.060 -23.518 1.00 91.75 244 ILE A O 1
ATOM 2000 N N . PHE A 1 245 ? 13.601 -2.575 -25.670 1.00 94.06 245 PHE A N 1
ATOM 2001 C CA . PHE A 1 245 ? 12.816 -1.459 -26.187 1.00 94.06 245 PHE A CA 1
ATOM 2002 C C . PHE A 1 245 ? 11.325 -1.584 -25.848 1.00 94.06 245 PHE A C 1
ATOM 2004 O O . PHE A 1 245 ? 10.671 -0.583 -25.567 1.00 94.06 245 PHE A O 1
ATOM 2011 N N . LEU A 1 246 ? 10.778 -2.802 -25.803 1.00 92.94 246 LEU A N 1
ATOM 2012 C CA . LEU A 1 246 ? 9.401 -3.035 -25.368 1.00 92.94 246 LEU A CA 1
ATOM 2013 C C . LEU A 1 246 ? 9.188 -2.633 -23.901 1.00 92.94 246 LEU A C 1
ATOM 2015 O O . LEU A 1 246 ? 8.197 -1.963 -23.611 1.00 92.94 246 LEU A O 1
ATOM 2019 N N . VAL A 1 247 ? 10.113 -2.981 -22.998 1.00 94.50 247 VAL A N 1
ATOM 2020 C CA . VAL A 1 247 ? 10.057 -2.526 -21.592 1.00 94.50 247 VAL A CA 1
ATOM 2021 C C . VAL A 1 247 ? 10.120 -1.018 -21.521 1.00 94.50 247 VAL A C 1
ATOM 2023 O O . VAL A 1 247 ? 9.325 -0.401 -20.818 1.00 94.50 247 VAL A O 1
ATOM 2026 N N . PHE A 1 248 ? 11.020 -0.411 -22.290 1.00 96.12 248 PHE A N 1
ATOM 2027 C CA . PHE A 1 248 ? 11.108 1.036 -22.355 1.00 96.12 248 PHE A CA 1
ATOM 2028 C C . PHE A 1 248 ? 9.770 1.664 -22.778 1.00 96.12 248 PHE A C 1
ATOM 2030 O O . PHE A 1 248 ? 9.279 2.553 -22.090 1.00 96.12 248 PHE A O 1
ATOM 2037 N N . LEU A 1 249 ? 9.111 1.147 -23.820 1.00 95.31 249 LEU A N 1
ATOM 2038 C CA . LEU A 1 249 ? 7.773 1.601 -24.219 1.00 95.31 249 LEU A CA 1
ATOM 2039 C C . LEU A 1 249 ? 6.733 1.415 -23.103 1.00 95.31 249 LEU A C 1
ATOM 2041 O O . LEU A 1 249 ? 5.942 2.320 -22.855 1.00 95.31 249 LEU A O 1
ATOM 2045 N N . GLN A 1 250 ? 6.735 0.283 -22.399 1.00 94.94 250 GLN A N 1
ATOM 2046 C CA . GLN A 1 250 ? 5.826 0.043 -21.273 1.00 94.94 250 GLN A CA 1
ATOM 2047 C C . GLN A 1 250 ? 6.004 1.074 -20.148 1.00 94.94 250 GLN A C 1
ATOM 2049 O O . GLN A 1 250 ? 5.010 1.567 -19.609 1.00 94.94 250 GLN A O 1
ATOM 2054 N N . LEU A 1 251 ? 7.249 1.457 -19.849 1.00 95.75 251 LEU A N 1
ATOM 2055 C CA . LEU A 1 251 ? 7.558 2.520 -18.889 1.00 95.75 251 LEU A CA 1
ATOM 2056 C C . LEU A 1 251 ? 7.001 3.875 -19.340 1.00 95.75 251 LEU A C 1
ATOM 2058 O O . LEU A 1 251 ? 6.390 4.580 -18.540 1.00 95.75 251 LEU A O 1
ATOM 2062 N N . LEU A 1 252 ? 7.141 4.231 -20.625 1.00 95.62 252 LEU A N 1
ATOM 2063 C CA . LEU A 1 252 ? 6.565 5.474 -21.173 1.00 95.62 252 LEU A CA 1
ATOM 2064 C C . LEU A 1 252 ? 5.042 5.500 -21.073 1.00 95.62 252 LEU A C 1
ATOM 2066 O O . LEU A 1 252 ? 4.439 6.559 -20.908 1.00 95.62 252 LEU A O 1
ATOM 2070 N N . TYR A 1 253 ? 4.420 4.328 -21.162 1.00 94.25 253 TYR A N 1
ATOM 2071 C CA . TYR A 1 253 ? 2.985 4.188 -20.993 1.00 94.25 253 TYR A CA 1
ATOM 2072 C C . TYR A 1 253 ? 2.563 4.246 -19.529 1.00 94.25 253 TYR A C 1
ATOM 2074 O O . TYR A 1 253 ? 1.369 4.344 -19.302 1.00 94.25 253 TYR A O 1
ATOM 2082 N N . GLY A 1 254 ? 3.485 4.238 -18.559 1.00 91.88 254 GLY A N 1
ATOM 2083 C CA . GLY A 1 254 ? 3.201 4.356 -17.126 1.00 91.88 254 GLY A CA 1
ATOM 2084 C C . GLY A 1 254 ? 3.135 3.027 -16.370 1.00 91.88 254 GLY A C 1
ATOM 2085 O O . GLY A 1 254 ? 2.616 2.992 -15.254 1.00 91.88 254 GLY A O 1
ATOM 2086 N N . GLN A 1 255 ? 3.618 1.928 -16.958 1.00 93.25 255 GLN A N 1
ATOM 2087 C CA . GLN A 1 255 ? 3.828 0.675 -16.230 1.00 93.25 255 GLN A CA 1
ATOM 2088 C C . GLN A 1 255 ? 5.043 0.807 -15.301 1.00 93.25 255 GLN A C 1
ATOM 2090 O O . GLN A 1 255 ? 6.020 1.455 -15.666 1.00 93.25 255 GLN A O 1
ATOM 2095 N N . SER A 1 256 ? 4.999 0.185 -14.118 1.00 92.25 256 SER A N 1
ATOM 2096 C CA . SER A 1 256 ? 6.160 0.163 -13.220 1.00 92.25 256 SER A CA 1
ATOM 2097 C C . SER A 1 256 ? 7.306 -0.650 -13.827 1.00 92.25 256 SER A C 1
ATOM 2099 O O . SER A 1 256 ? 7.067 -1.638 -14.533 1.00 92.25 256 SER A O 1
ATOM 2101 N N . LEU A 1 257 ? 8.549 -0.289 -13.507 1.00 91.62 257 LEU A N 1
ATOM 2102 C CA . LEU A 1 257 ? 9.740 -1.010 -13.959 1.00 91.62 257 LEU A CA 1
ATOM 2103 C C . LEU A 1 257 ? 9.685 -2.478 -13.559 1.00 91.62 257 LEU A C 1
ATOM 2105 O O . LEU A 1 257 ? 9.928 -3.357 -14.383 1.00 91.62 257 LEU A O 1
ATOM 2109 N N . LYS A 1 258 ? 9.273 -2.753 -12.320 1.00 88.50 258 LYS A N 1
ATOM 2110 C CA . LYS A 1 258 ? 9.112 -4.115 -11.813 1.00 88.50 258 LYS A CA 1
ATOM 2111 C C . LYS A 1 258 ? 8.127 -4.924 -12.658 1.00 88.50 258 LYS A C 1
ATOM 2113 O O . LYS A 1 258 ? 8.438 -6.046 -13.052 1.00 88.50 258 LYS A O 1
ATOM 2118 N N . ASP A 1 259 ? 6.950 -4.374 -12.948 1.00 89.50 259 ASP A N 1
ATOM 2119 C CA . ASP A 1 259 ? 5.917 -5.095 -13.698 1.00 89.50 259 ASP A CA 1
ATOM 2120 C C . ASP A 1 259 ? 6.268 -5.255 -15.180 1.00 89.50 259 ASP A C 1
ATOM 2122 O O . ASP A 1 259 ? 5.862 -6.243 -15.789 1.00 89.50 259 ASP A O 1
ATOM 2126 N N . ALA A 1 260 ? 7.005 -4.306 -15.760 1.00 90.19 260 ALA A N 1
ATOM 2127 C CA . ALA A 1 260 ? 7.461 -4.374 -17.145 1.00 90.19 260 ALA A CA 1
ATOM 2128 C C . ALA A 1 260 ? 8.609 -5.384 -17.324 1.00 90.19 260 ALA A C 1
ATOM 2130 O O . ALA A 1 260 ? 8.662 -6.108 -18.316 1.00 90.19 260 ALA A O 1
ATOM 2131 N N . ILE A 1 261 ? 9.501 -5.483 -16.336 1.00 88.56 261 ILE A N 1
ATOM 2132 C CA . ILE A 1 261 ? 10.664 -6.371 -16.366 1.00 88.56 261 ILE A CA 1
ATOM 2133 C C . ILE A 1 261 ? 10.303 -7.836 -16.087 1.00 88.56 261 ILE A C 1
ATOM 2135 O O . ILE A 1 261 ? 10.819 -8.728 -16.764 1.00 88.56 261 ILE A O 1
ATOM 2139 N N . ASN A 1 262 ? 9.431 -8.102 -15.108 1.00 83.94 262 ASN A N 1
ATOM 2140 C CA . ASN A 1 262 ? 9.124 -9.461 -14.632 1.00 83.94 262 ASN A CA 1
ATOM 2141 C C . ASN A 1 262 ? 8.751 -10.481 -15.732 1.00 83.94 262 ASN A C 1
ATOM 2143 O O . ASN A 1 262 ? 9.145 -11.640 -15.610 1.00 83.94 262 ASN A O 1
ATOM 2147 N N . PRO A 1 263 ? 7.988 -10.125 -16.785 1.00 80.00 263 PRO A N 1
ATOM 2148 C CA . PRO A 1 263 ? 7.648 -11.061 -17.855 1.00 80.00 263 PRO A CA 1
ATOM 2149 C C . PRO A 1 263 ? 8.827 -11.413 -18.773 1.00 80.00 263 PRO A C 1
ATOM 2151 O O . PRO A 1 263 ? 8.760 -12.426 -19.463 1.00 80.00 263 PRO A O 1
ATOM 2154 N N . ILE A 1 264 ? 9.865 -10.571 -18.819 1.00 77.12 264 ILE A N 1
ATOM 2155 C CA . ILE A 1 264 ? 11.005 -10.701 -19.741 1.00 77.12 264 ILE A CA 1
ATOM 2156 C C . ILE A 1 264 ? 12.211 -11.311 -19.040 1.00 77.12 264 ILE A C 1
ATOM 2158 O O . ILE A 1 264 ? 12.865 -12.207 -19.572 1.00 77.12 264 ILE A O 1
ATOM 2162 N N . LEU A 1 265 ? 12.513 -10.832 -17.836 1.00 73.25 265 LEU A N 1
ATOM 2163 C CA . LEU A 1 265 ? 13.552 -11.404 -16.997 1.00 73.25 265 LEU A CA 1
ATOM 2164 C C . LEU A 1 265 ? 12.934 -12.589 -16.253 1.00 73.25 265 LEU A C 1
ATOM 2166 O O . LEU A 1 265 ? 12.424 -12.452 -15.142 1.00 73.25 265 LEU A O 1
ATOM 2170 N N . CYS A 1 266 ? 12.918 -13.754 -16.909 1.00 56.34 266 CYS A N 1
ATOM 2171 C CA . CYS A 1 266 ? 12.484 -14.999 -16.288 1.00 56.34 266 CYS A CA 1
ATOM 2172 C C . CYS A 1 266 ? 13.225 -15.251 -14.960 1.00 56.34 266 CYS A C 1
ATOM 2174 O O . CYS A 1 266 ? 14.343 -14.781 -14.742 1.00 56.34 266 CYS A O 1
ATOM 2176 N N . LYS A 1 267 ? 12.571 -16.000 -14.063 1.00 55.72 267 LYS A N 1
ATOM 2177 C CA . LYS A 1 267 ? 13.033 -16.322 -12.702 1.00 55.72 267 LYS A CA 1
ATOM 2178 C C . LYS A 1 267 ? 14.500 -16.778 -12.711 1.00 55.72 267 LYS A C 1
ATOM 2180 O O . LYS A 1 267 ? 14.912 -17.480 -13.627 1.00 55.72 267 LYS A O 1
ATOM 2185 N N . ALA A 1 268 ? 15.250 -16.472 -11.648 1.00 51.62 268 ALA A N 1
ATOM 2186 C CA . ALA A 1 268 ? 16.664 -16.845 -11.471 1.00 51.62 268 ALA A CA 1
ATOM 2187 C C . ALA A 1 268 ? 17.005 -18.323 -11.796 1.00 51.62 268 ALA A C 1
ATOM 2189 O O . ALA A 1 268 ? 18.156 -18.633 -12.077 1.00 51.62 268 ALA A O 1
ATOM 2190 N N . SER A 1 269 ? 16.008 -19.220 -11.804 1.00 53.97 269 SER A N 1
ATOM 2191 C CA . SER A 1 269 ? 16.096 -20.618 -12.247 1.00 53.97 269 SER A CA 1
ATOM 2192 C C . SER A 1 269 ? 16.510 -20.834 -13.706 1.00 53.97 269 SER A C 1
ATOM 2194 O O . SER A 1 269 ? 16.949 -21.932 -14.034 1.00 53.97 269 SER A O 1
ATOM 2196 N N . ASP A 1 270 ? 16.353 -19.836 -14.576 1.00 62.62 270 ASP A N 1
ATOM 2197 C CA . ASP A 1 270 ? 16.661 -19.957 -16.009 1.00 62.62 270 ASP A CA 1
ATOM 2198 C C . ASP A 1 270 ? 18.146 -19.690 -16.311 1.00 62.62 270 ASP A C 1
ATOM 2200 O O . ASP A 1 270 ? 18.615 -19.897 -17.431 1.00 62.62 270 ASP A O 1
ATOM 2204 N N . PHE A 1 271 ? 18.906 -19.266 -15.298 1.00 66.81 271 PHE A N 1
ATOM 2205 C CA . PHE A 1 271 ? 20.341 -19.041 -15.381 1.00 66.81 271 PHE A CA 1
ATOM 2206 C C . PHE A 1 271 ? 21.079 -20.120 -14.595 1.00 66.81 271 PHE A C 1
ATOM 2208 O O . PHE A 1 271 ? 20.723 -20.457 -13.470 1.00 66.81 271 PHE A O 1
ATOM 2215 N N . GLU A 1 272 ? 22.157 -20.641 -15.181 1.00 68.62 272 GLU A N 1
ATOM 2216 C CA . GLU A 1 272 ? 22.981 -21.681 -14.549 1.00 68.62 272 GLU A CA 1
ATOM 2217 C C . GLU A 1 272 ? 23.599 -21.227 -13.216 1.00 68.62 272 GLU A C 1
ATOM 2219 O O . GLU A 1 272 ? 23.913 -22.061 -12.370 1.00 68.62 272 GLU A O 1
ATOM 2224 N N . THR A 1 273 ? 23.800 -19.916 -13.035 1.00 72.88 273 THR A N 1
ATOM 2225 C CA . THR A 1 273 ? 24.355 -19.322 -11.815 1.00 72.88 273 THR A CA 1
ATOM 2226 C C . THR A 1 273 ? 23.751 -17.946 -11.527 1.00 72.88 273 THR A C 1
ATOM 2228 O O . THR A 1 273 ? 23.413 -17.191 -12.441 1.00 72.88 273 THR A O 1
ATOM 2231 N N . GLU A 1 274 ? 23.701 -17.588 -10.243 1.00 74.81 274 GLU A N 1
ATOM 2232 C CA . GLU A 1 274 ? 23.269 -16.271 -9.746 1.00 74.81 274 GLU A CA 1
ATOM 2233 C C . GLU A 1 274 ? 24.095 -15.123 -10.354 1.00 74.81 274 GLU A C 1
ATOM 2235 O O . GLU A 1 274 ? 23.545 -14.142 -10.840 1.00 74.81 274 GLU A O 1
ATOM 2240 N N . GLN A 1 275 ? 25.411 -15.309 -10.493 1.00 76.00 275 GLN A N 1
ATOM 2241 C CA . GLN A 1 275 ? 26.309 -14.322 -11.100 1.00 76.00 275 GLN A CA 1
ATOM 2242 C C . GLN A 1 275 ? 26.001 -14.035 -12.583 1.00 76.00 275 GLN A C 1
ATOM 2244 O O . GLN A 1 275 ? 26.151 -12.902 -13.053 1.00 76.00 275 GLN A O 1
ATOM 2249 N N . LYS A 1 276 ? 25.571 -15.050 -13.349 1.00 76.56 276 LYS A N 1
ATOM 2250 C CA . LYS A 1 276 ? 25.149 -14.862 -14.748 1.00 76.56 276 LYS A CA 1
ATOM 2251 C C . LYS A 1 276 ? 23.847 -14.066 -14.820 1.00 76.56 276 LYS A C 1
ATOM 2253 O O . LYS A 1 276 ? 23.729 -13.198 -15.683 1.00 76.56 276 LYS A O 1
ATOM 2258 N N . PHE A 1 277 ? 22.914 -14.330 -13.903 1.00 79.81 277 PHE A N 1
ATOM 2259 C CA . PHE A 1 277 ? 21.683 -13.555 -13.781 1.00 79.81 277 PHE A CA 1
ATOM 2260 C C . PHE A 1 277 ? 21.976 -12.092 -13.428 1.00 79.81 277 PHE A C 1
ATOM 2262 O O . PHE A 1 277 ? 21.520 -11.206 -14.141 1.00 79.81 277 PHE A O 1
ATOM 2269 N N . GLU A 1 278 ? 22.797 -11.826 -12.409 1.00 80.12 278 GLU A N 1
ATOM 2270 C CA . GLU A 1 278 ? 23.174 -10.462 -12.005 1.00 80.12 278 GLU A CA 1
ATOM 2271 C C . GLU A 1 278 ? 23.844 -9.683 -13.143 1.00 80.12 278 GLU A C 1
ATOM 2273 O O . GLU A 1 278 ? 23.496 -8.533 -13.407 1.00 80.12 278 GLU A O 1
ATOM 2278 N N . THR A 1 279 ? 24.766 -10.326 -13.869 1.00 82.25 279 THR A N 1
ATOM 2279 C CA . THR A 1 279 ? 25.458 -9.717 -15.017 1.00 82.25 279 THR A CA 1
ATOM 2280 C C . THR A 1 279 ? 24.483 -9.371 -16.143 1.00 82.25 279 THR A C 1
ATOM 2282 O O . THR A 1 279 ? 24.581 -8.310 -16.761 1.00 82.25 279 THR A O 1
ATOM 2285 N N . TYR A 1 280 ? 23.527 -10.258 -16.414 1.00 83.56 280 TYR A N 1
ATOM 2286 C CA . TYR A 1 280 ? 22.494 -10.018 -17.412 1.00 83.56 280 TYR A CA 1
ATOM 2287 C C . TYR A 1 280 ? 21.540 -8.898 -16.980 1.00 83.56 280 TYR A C 1
ATOM 2289 O O . TYR A 1 280 ? 21.275 -7.983 -17.758 1.00 83.56 280 TYR A O 1
ATOM 2297 N N . TYR A 1 281 ? 21.086 -8.934 -15.726 1.00 86.56 281 TYR A N 1
ATOM 2298 C CA . TYR A 1 281 ? 20.183 -7.953 -15.131 1.00 86.56 281 TYR A CA 1
ATOM 2299 C C . TYR A 1 281 ? 20.784 -6.545 -15.157 1.00 86.56 281 TYR A C 1
ATOM 2301 O O . TYR A 1 281 ? 20.146 -5.607 -15.632 1.00 86.56 281 TYR A O 1
ATOM 2309 N N . ILE A 1 282 ? 22.042 -6.388 -14.734 1.00 87.94 282 ILE A N 1
ATOM 2310 C CA . ILE A 1 282 ? 22.686 -5.072 -14.738 1.00 87.94 282 ILE A CA 1
ATOM 2311 C C . ILE A 1 282 ? 22.940 -4.558 -16.157 1.00 87.94 282 ILE A C 1
ATOM 2313 O O . ILE A 1 282 ? 22.749 -3.373 -16.415 1.00 87.94 282 ILE A O 1
ATOM 2317 N N . SER A 1 283 ? 23.302 -5.433 -17.104 1.00 87.69 283 SER A N 1
ATOM 2318 C CA . SER A 1 283 ? 23.428 -5.042 -18.514 1.00 87.69 283 SER A CA 1
ATOM 2319 C C . SER A 1 283 ? 22.091 -4.558 -19.076 1.00 87.69 283 SER A C 1
ATOM 2321 O O . SER A 1 283 ? 22.053 -3.554 -19.781 1.00 87.69 283 SER A O 1
ATOM 2323 N N . PHE A 1 284 ? 20.999 -5.239 -18.725 1.00 90.12 284 PHE A N 1
ATOM 2324 C CA . PHE A 1 284 ? 19.646 -4.867 -19.125 1.00 90.12 284 PHE A CA 1
ATOM 2325 C C . PHE A 1 284 ? 19.256 -3.480 -18.591 1.00 90.12 284 PHE A C 1
ATOM 2327 O O . PHE A 1 284 ? 18.773 -2.639 -19.348 1.00 90.12 284 PHE A O 1
ATOM 2334 N N . LEU A 1 285 ? 19.523 -3.205 -17.308 1.00 91.69 285 LEU A N 1
ATOM 2335 C CA . LEU A 1 285 ? 19.272 -1.890 -16.708 1.00 91.69 285 LEU A CA 1
ATOM 2336 C C . LEU A 1 285 ? 20.125 -0.781 -17.339 1.00 91.69 285 LEU A C 1
ATOM 2338 O O . LEU A 1 285 ? 19.626 0.322 -17.547 1.00 91.69 285 LEU A O 1
ATOM 2342 N N . ILE A 1 286 ? 21.385 -1.061 -17.685 1.00 90.88 286 ILE A N 1
ATOM 2343 C CA . ILE A 1 286 ? 22.259 -0.095 -18.371 1.00 90.88 286 ILE A CA 1
ATOM 2344 C C . ILE A 1 286 ? 21.710 0.254 -19.759 1.00 90.88 286 ILE A C 1
ATOM 2346 O O . ILE A 1 286 ? 21.744 1.418 -20.155 1.00 90.88 286 ILE A O 1
ATOM 2350 N N . ASP A 1 287 ? 21.179 -0.715 -20.503 1.00 91.94 287 ASP A N 1
ATOM 2351 C CA . ASP A 1 287 ? 20.597 -0.441 -21.819 1.00 91.94 287 ASP A CA 1
ATOM 2352 C C . ASP A 1 287 ? 19.266 0.325 -21.718 1.00 91.94 287 ASP A C 1
ATOM 2354 O O . ASP A 1 287 ? 19.021 1.231 -22.517 1.00 91.94 287 ASP A O 1
ATOM 2358 N N . LEU A 1 288 ? 18.449 0.064 -20.690 1.00 93.75 288 LEU A N 1
ATOM 2359 C CA . LEU A 1 288 ? 17.292 0.911 -20.373 1.00 93.75 288 LEU A CA 1
ATOM 2360 C C . LEU A 1 288 ? 17.705 2.338 -19.986 1.00 93.75 288 LEU A C 1
ATOM 2362 O O . LEU A 1 288 ? 17.071 3.302 -20.422 1.00 93.75 288 LEU A O 1
ATOM 2366 N N . LEU A 1 289 ? 18.784 2.489 -19.212 1.00 92.69 289 LEU A N 1
ATOM 2367 C CA . LEU A 1 289 ? 19.332 3.794 -18.849 1.00 92.69 289 LEU A CA 1
ATOM 2368 C C . LEU A 1 289 ? 19.744 4.567 -20.109 1.00 92.69 289 LEU A C 1
ATOM 2370 O O . LEU A 1 289 ? 19.340 5.720 -20.268 1.00 92.69 289 LEU A O 1
ATOM 2374 N N . LYS A 1 290 ? 20.445 3.920 -21.050 1.00 91.69 290 LYS A N 1
ATOM 2375 C CA . LYS A 1 290 ? 20.794 4.514 -22.353 1.00 91.69 290 LYS A CA 1
ATOM 2376 C C . LYS A 1 290 ? 19.568 4.983 -23.121 1.00 91.69 290 LYS A C 1
ATOM 2378 O O . LYS A 1 290 ? 19.565 6.115 -23.594 1.00 91.69 290 LYS A O 1
ATOM 2383 N N . LEU A 1 291 ? 18.519 4.165 -23.217 1.00 93.12 291 LEU A N 1
ATOM 2384 C CA . LEU A 1 291 ? 17.271 4.559 -23.879 1.00 93.12 291 LEU A CA 1
ATOM 2385 C C . LEU A 1 291 ? 16.638 5.784 -23.207 1.00 93.12 291 LEU A C 1
ATOM 2387 O O . LEU A 1 291 ? 16.272 6.739 -23.889 1.00 93.12 291 LEU A O 1
ATOM 2391 N N . SER A 1 292 ? 16.576 5.803 -21.873 1.00 92.38 292 SER A N 1
ATOM 2392 C CA . SER A 1 292 ? 16.023 6.943 -21.130 1.00 92.38 292 SER A CA 1
ATOM 2393 C C . SER A 1 292 ? 16.808 8.240 -21.356 1.00 92.38 292 SER A C 1
ATOM 2395 O O . SER A 1 292 ? 16.221 9.321 -21.376 1.00 92.38 292 SER A O 1
ATOM 2397 N N . VAL A 1 293 ? 18.121 8.136 -21.583 1.00 89.94 293 VAL A N 1
ATOM 2398 C CA . VAL A 1 293 ? 18.990 9.265 -21.920 1.00 89.94 293 VAL A CA 1
ATOM 2399 C C . VAL A 1 293 ? 18.798 9.697 -23.376 1.00 89.94 293 VAL A C 1
ATOM 2401 O O . VAL A 1 293 ? 18.570 10.877 -23.624 1.00 89.94 293 VAL A O 1
ATOM 2404 N N . ILE A 1 294 ? 18.836 8.761 -24.332 1.00 88.94 294 ILE A N 1
ATOM 2405 C CA . ILE A 1 294 ? 18.689 9.029 -25.776 1.00 88.94 294 ILE A CA 1
ATOM 2406 C C . ILE A 1 294 ? 17.369 9.737 -26.079 1.00 88.94 294 ILE A C 1
ATOM 2408 O O . ILE A 1 294 ? 17.333 10.670 -26.883 1.00 88.94 294 ILE A O 1
ATOM 2412 N N . TYR A 1 295 ? 16.295 9.286 -25.435 1.00 90.56 295 TYR A N 1
ATOM 2413 C CA . TYR A 1 295 ? 14.955 9.824 -25.622 1.00 90.56 295 TYR A CA 1
ATOM 2414 C C . TYR A 1 295 ? 14.572 10.861 -24.564 1.00 90.56 295 TYR A C 1
ATOM 2416 O O . TYR A 1 295 ? 13.420 11.274 -24.539 1.00 90.56 295 TYR A O 1
ATOM 2424 N N . GLU A 1 296 ? 15.505 11.310 -23.724 1.00 90.56 296 GLU A N 1
ATOM 2425 C CA . GLU A 1 296 ? 15.313 12.422 -22.781 1.00 90.56 296 GLU A CA 1
ATOM 2426 C C . GLU A 1 296 ? 14.080 12.249 -21.862 1.00 90.56 296 GLU A C 1
ATOM 2428 O O . GLU A 1 296 ? 13.218 13.125 -21.780 1.00 90.56 296 GLU A O 1
ATOM 2433 N N . VAL A 1 297 ? 13.970 11.099 -21.181 1.00 90.38 297 VAL A N 1
ATOM 2434 C CA . VAL A 1 297 ? 12.802 10.749 -20.347 1.00 90.38 297 VAL A CA 1
ATOM 2435 C C . VAL A 1 297 ? 13.169 10.642 -18.868 1.00 90.38 297 VAL A C 1
ATOM 2437 O O . VAL A 1 297 ? 13.689 9.626 -18.411 1.00 90.38 297 VAL A O 1
ATOM 2440 N N . ASP A 1 298 ? 12.857 11.680 -18.091 1.00 86.88 298 ASP A N 1
ATOM 2441 C CA . ASP A 1 298 ? 13.324 11.795 -16.703 1.00 86.88 298 ASP A CA 1
ATOM 2442 C C . ASP A 1 298 ? 12.659 10.809 -15.727 1.00 86.88 298 ASP A C 1
ATOM 2444 O O . ASP A 1 298 ? 13.344 10.228 -14.887 1.00 86.88 298 ASP A O 1
ATOM 2448 N N . SER A 1 299 ? 11.336 10.610 -15.808 1.00 87.19 299 SER A N 1
ATOM 2449 C CA . SER A 1 299 ? 10.617 9.792 -14.814 1.00 87.19 299 SER A CA 1
ATOM 2450 C C . SER A 1 299 ? 11.035 8.314 -14.848 1.00 87.19 299 SER A C 1
ATOM 2452 O O . SER A 1 299 ? 11.401 7.802 -13.792 1.00 87.19 299 SER A O 1
ATOM 2454 N N . PRO A 1 300 ? 11.057 7.624 -16.009 1.00 90.25 300 PRO A N 1
ATOM 2455 C CA . PRO A 1 300 ? 11.602 6.270 -16.086 1.00 90.25 300 PRO A CA 1
ATOM 2456 C C . PRO A 1 300 ? 13.091 6.213 -15.744 1.00 90.25 300 PRO A C 1
ATOM 2458 O O . PRO A 1 300 ? 13.524 5.253 -15.116 1.00 90.25 300 PRO A O 1
ATOM 2461 N N . ARG A 1 301 ? 13.878 7.240 -16.114 1.00 91.00 301 ARG A N 1
ATOM 2462 C CA . ARG A 1 301 ? 15.313 7.291 -15.798 1.00 91.00 301 ARG A CA 1
ATOM 2463 C C . ARG A 1 301 ? 15.550 7.190 -14.296 1.00 91.00 301 ARG A C 1
ATOM 2465 O O . ARG A 1 301 ? 16.349 6.366 -13.876 1.00 91.00 301 ARG A O 1
ATOM 2472 N N . ILE A 1 302 ? 14.822 7.971 -13.498 1.00 89.69 302 ILE A N 1
ATOM 2473 C CA . ILE A 1 302 ? 14.938 7.945 -12.034 1.00 89.69 302 ILE A CA 1
ATOM 2474 C C . ILE A 1 302 ? 14.653 6.543 -11.477 1.00 89.69 302 ILE A C 1
ATOM 2476 O O . ILE A 1 302 ? 15.421 6.052 -10.657 1.00 89.69 302 ILE A O 1
ATOM 2480 N N . GLU A 1 303 ? 13.593 5.881 -11.947 1.00 91.38 303 GLU A N 1
ATOM 2481 C CA . GLU A 1 303 ? 13.239 4.527 -11.494 1.00 91.38 303 GLU A CA 1
ATOM 2482 C C . GLU A 1 303 ? 14.315 3.490 -11.870 1.00 91.38 303 GLU A C 1
ATOM 2484 O O . GLU A 1 303 ? 14.635 2.602 -11.081 1.00 91.38 303 GLU A O 1
ATOM 2489 N N . ILE A 1 304 ? 14.927 3.628 -13.051 1.00 92.06 304 ILE A N 1
ATOM 2490 C CA . ILE A 1 304 ? 16.037 2.774 -13.502 1.00 92.06 304 ILE A CA 1
ATOM 2491 C C . ILE A 1 304 ? 17.305 3.028 -12.674 1.00 92.06 304 ILE A C 1
ATOM 2493 O O . ILE A 1 304 ? 17.984 2.077 -12.289 1.00 92.06 304 ILE A O 1
ATOM 2497 N N . GLU A 1 305 ? 17.634 4.289 -12.387 1.00 91.00 305 GLU A N 1
ATOM 2498 C CA . GLU A 1 305 ? 18.767 4.654 -11.529 1.00 91.00 305 GLU A CA 1
ATOM 2499 C C . GLU A 1 305 ? 18.615 4.058 -10.124 1.00 91.00 305 GLU A C 1
ATOM 2501 O O . GLU A 1 305 ? 19.571 3.486 -9.596 1.00 91.00 305 GLU A O 1
ATOM 2506 N N . ASP A 1 306 ? 17.412 4.132 -9.548 1.00 90.69 306 ASP A N 1
ATOM 2507 C CA . ASP A 1 306 ? 17.109 3.539 -8.244 1.00 90.69 306 ASP A CA 1
ATOM 2508 C C . ASP A 1 306 ? 17.279 2.009 -8.285 1.00 90.69 306 ASP A C 1
ATOM 2510 O O . ASP A 1 306 ? 17.949 1.444 -7.420 1.00 90.69 306 ASP A O 1
ATOM 2514 N N . ALA A 1 307 ? 16.814 1.338 -9.344 1.00 89.81 307 ALA A N 1
ATOM 2515 C CA . ALA A 1 307 ? 17.020 -0.103 -9.520 1.00 89.81 307 ALA A CA 1
ATOM 2516 C C . ALA A 1 307 ? 18.505 -0.501 -9.670 1.00 89.81 307 ALA A C 1
ATOM 2518 O O . ALA A 1 307 ? 18.918 -1.556 -9.180 1.00 89.81 307 ALA A O 1
ATOM 2519 N N . ILE A 1 308 ? 19.327 0.329 -10.324 1.00 89.44 308 ILE A N 1
ATOM 2520 C CA . ILE A 1 308 ? 20.782 0.117 -10.435 1.00 89.44 308 ILE A CA 1
ATOM 2521 C C . ILE A 1 308 ? 21.446 0.222 -9.056 1.00 89.44 308 ILE A C 1
ATOM 2523 O O . ILE A 1 308 ? 22.276 -0.622 -8.707 1.00 89.44 308 ILE A O 1
ATOM 2527 N N . ILE A 1 309 ? 21.065 1.232 -8.268 1.00 86.81 309 ILE A N 1
ATOM 2528 C CA . ILE A 1 309 ? 21.562 1.441 -6.902 1.00 86.81 309 ILE A CA 1
ATOM 2529 C C . ILE A 1 309 ? 21.181 0.256 -6.006 1.00 86.81 309 ILE A C 1
ATOM 2531 O O . ILE A 1 309 ? 22.034 -0.288 -5.298 1.00 86.81 309 ILE A O 1
ATOM 2535 N N . GLU A 1 310 ? 19.918 -0.165 -6.061 1.00 85.44 310 GLU A N 1
ATOM 2536 C CA . GLU A 1 310 ? 19.379 -1.264 -5.258 1.00 85.44 310 GLU A CA 1
ATOM 2537 C C . GLU A 1 310 ? 19.996 -2.623 -5.606 1.00 85.44 310 GLU A C 1
ATOM 2539 O O . GLU A 1 310 ? 20.138 -3.459 -4.716 1.00 85.44 310 GLU A O 1
ATOM 2544 N N . CYS A 1 311 ? 20.419 -2.844 -6.859 1.00 77.25 311 CYS A N 1
ATOM 2545 C CA . CYS A 1 311 ? 21.038 -4.112 -7.259 1.00 77.25 311 CYS A CA 1
ATOM 2546 C C . CYS A 1 311 ? 22.347 -4.406 -6.511 1.00 77.25 311 CYS A C 1
ATOM 2548 O O . CYS A 1 311 ? 22.722 -5.566 -6.388 1.00 77.25 311 CYS A O 1
ATOM 2550 N N . GLN A 1 312 ? 23.081 -3.377 -6.057 1.00 71.25 312 GLN A N 1
ATOM 2551 C CA . GLN A 1 312 ? 24.398 -3.497 -5.395 1.00 71.25 312 GLN A CA 1
ATOM 2552 C C . GLN A 1 312 ? 25.453 -4.330 -6.162 1.00 71.25 312 GLN A C 1
ATOM 2554 O O . GLN A 1 312 ? 26.528 -4.622 -5.647 1.00 71.25 312 GLN A O 1
ATOM 2559 N N . CYS A 1 313 ? 25.182 -4.655 -7.425 1.00 67.44 313 CYS A N 1
ATOM 2560 C CA . CYS A 1 313 ? 25.914 -5.608 -8.255 1.00 67.44 313 CYS A CA 1
ATOM 2561 C C . CYS A 1 313 ? 26.831 -4.911 -9.290 1.00 67.44 313 CYS A C 1
ATOM 2563 O O . CYS A 1 313 ? 27.267 -5.504 -10.281 1.00 67.44 313 CYS A O 1
ATOM 2565 N N . VAL A 1 314 ? 27.103 -3.612 -9.107 1.00 76.12 314 VAL A N 1
ATOM 2566 C CA . VAL A 1 314 ? 27.834 -2.788 -10.082 1.00 76.12 314 VAL A CA 1
ATOM 2567 C C . VAL A 1 314 ? 29.342 -3.007 -9.957 1.00 76.12 314 VAL A C 1
ATOM 2569 O O . VAL A 1 314 ? 29.988 -2.546 -9.019 1.00 76.12 314 VAL A O 1
ATOM 2572 N N . SER A 1 315 ? 29.917 -3.686 -10.950 1.00 80.62 315 SER A N 1
ATOM 2573 C CA . SER A 1 315 ? 31.369 -3.782 -11.130 1.00 80.62 315 SER A CA 1
ATOM 2574 C C . SER A 1 315 ? 31.962 -2.468 -11.656 1.00 80.62 315 SER A C 1
ATOM 2576 O O . SER A 1 315 ? 31.264 -1.665 -12.275 1.00 80.62 315 SER A O 1
ATOM 2578 N N . VAL A 1 316 ? 33.276 -2.271 -11.494 1.00 78.56 316 VAL A N 1
ATOM 2579 C CA . VAL A 1 316 ? 33.984 -1.087 -12.026 1.00 78.56 316 VAL A CA 1
ATOM 2580 C C . VAL A 1 316 ? 33.829 -0.962 -13.551 1.00 78.56 316 VAL A C 1
ATOM 2582 O O . VAL A 1 316 ? 33.683 0.139 -14.074 1.00 78.56 316 VAL A O 1
ATOM 2585 N N . HIS A 1 317 ? 33.771 -2.087 -14.268 1.00 78.94 317 HIS A N 1
ATOM 2586 C CA . HIS A 1 317 ? 33.531 -2.100 -15.713 1.00 78.94 317 HIS A CA 1
ATOM 2587 C C . HIS A 1 317 ? 32.114 -1.619 -16.075 1.00 78.94 317 HIS A C 1
ATOM 2589 O O . HIS A 1 317 ? 31.939 -0.799 -16.976 1.00 78.94 317 HIS A O 1
ATOM 2595 N N . ASN A 1 318 ? 31.093 -2.075 -15.343 1.00 82.94 318 ASN A N 1
ATOM 2596 C CA . ASN A 1 318 ? 29.715 -1.616 -15.541 1.00 82.94 318 ASN A CA 1
ATOM 2597 C C . ASN A 1 318 ? 29.548 -0.143 -15.145 1.00 82.94 318 ASN A C 1
ATOM 2599 O O . ASN A 1 318 ? 28.837 0.595 -15.824 1.00 82.94 318 ASN A O 1
ATOM 2603 N N . LEU A 1 319 ? 30.261 0.304 -14.108 1.00 84.69 319 LEU A N 1
ATOM 2604 C CA . LEU A 1 319 ? 30.309 1.708 -13.711 1.00 84.69 319 LEU A CA 1
ATOM 2605 C C . LEU A 1 319 ? 30.859 2.597 -14.833 1.00 84.69 319 LEU A C 1
ATOM 2607 O O . LEU A 1 319 ? 30.297 3.657 -15.079 1.00 84.69 319 LEU A O 1
ATOM 2611 N N . CYS A 1 320 ? 31.895 2.163 -15.560 1.00 82.69 320 CYS A N 1
ATOM 2612 C CA . CYS A 1 320 ? 32.416 2.921 -16.704 1.00 82.69 320 CYS A CA 1
ATOM 2613 C C . CYS A 1 320 ? 31.342 3.120 -17.785 1.00 82.69 320 CYS A C 1
ATOM 2615 O O . CYS A 1 320 ? 31.141 4.243 -18.237 1.00 82.69 320 CYS A O 1
ATOM 2617 N N . LYS A 1 321 ? 30.581 2.070 -18.124 1.00 84.62 321 LYS A N 1
ATOM 2618 C CA . LYS A 1 321 ? 29.468 2.155 -19.092 1.00 84.62 321 LYS A CA 1
ATOM 2619 C C . LYS A 1 321 ? 28.353 3.097 -18.630 1.00 84.62 321 LYS A C 1
ATOM 2621 O O . LYS A 1 321 ? 27.799 3.840 -19.435 1.00 84.62 321 LYS A O 1
ATOM 2626 N N . ILE A 1 322 ? 28.027 3.074 -17.335 1.00 85.88 322 ILE A N 1
ATOM 2627 C CA . ILE A 1 322 ? 27.048 3.988 -16.728 1.00 85.88 322 ILE A CA 1
ATOM 2628 C C . ILE A 1 322 ? 27.541 5.435 -16.835 1.00 85.88 322 ILE A C 1
ATOM 2630 O O . ILE A 1 322 ? 26.807 6.303 -17.296 1.00 85.88 322 ILE A O 1
ATOM 2634 N N . LEU A 1 323 ? 28.787 5.704 -16.440 1.00 84.62 323 LEU A N 1
ATOM 2635 C CA . LEU A 1 323 ? 29.360 7.052 -16.468 1.00 84.62 323 LEU A CA 1
ATOM 2636 C C . LEU A 1 323 ? 29.463 7.607 -17.890 1.00 84.62 323 LEU A C 1
ATOM 2638 O O . LEU A 1 323 ? 29.169 8.780 -18.105 1.00 84.62 323 LEU A O 1
ATOM 2642 N N . GLU A 1 324 ? 29.837 6.767 -18.852 1.00 84.38 324 GLU A N 1
ATOM 2643 C CA . GLU A 1 324 ? 29.864 7.126 -20.267 1.00 84.38 324 GLU A CA 1
ATOM 2644 C C . GLU A 1 324 ? 28.467 7.515 -20.775 1.00 84.38 324 GLU A C 1
ATOM 2646 O O . GLU A 1 324 ? 28.295 8.561 -21.400 1.00 84.38 324 GLU A O 1
ATOM 2651 N N . CYS A 1 325 ? 27.449 6.717 -20.439 1.00 82.38 325 CYS A N 1
ATOM 2652 C CA . CYS A 1 325 ? 26.059 6.987 -20.800 1.00 82.38 325 CYS A CA 1
ATOM 2653 C C . CYS A 1 325 ? 25.564 8.345 -20.269 1.00 82.38 325 CYS A C 1
ATOM 2655 O O . CYS A 1 325 ? 24.796 9.039 -20.935 1.00 82.38 325 CYS A O 1
ATOM 2657 N N . LEU A 1 326 ? 25.989 8.726 -19.064 1.00 80.12 326 LEU A N 1
ATOM 2658 C CA . LEU A 1 326 ? 25.507 9.915 -18.359 1.00 80.12 326 LEU A CA 1
ATOM 2659 C C . LEU A 1 326 ? 26.254 11.206 -18.735 1.00 80.12 326 LEU A C 1
ATOM 2661 O O . LEU A 1 326 ? 25.769 12.297 -18.432 1.00 80.12 326 LEU A O 1
ATOM 2665 N N . GLU A 1 327 ? 27.392 11.112 -19.435 1.00 72.88 327 GLU A N 1
ATOM 2666 C CA . GLU A 1 327 ? 28.302 12.236 -19.712 1.00 72.88 327 GLU A CA 1
ATOM 2667 C C . GLU A 1 327 ? 27.628 13.433 -20.408 1.00 72.88 327 GLU A C 1
ATOM 2669 O O . GLU A 1 327 ? 28.049 14.574 -20.221 1.00 72.88 327 GLU A O 1
ATOM 2674 N N . ARG A 1 328 ? 26.570 13.198 -21.196 1.00 59.47 328 ARG A N 1
ATOM 2675 C CA . ARG A 1 328 ? 25.923 14.238 -22.015 1.00 59.47 328 ARG A CA 1
ATOM 2676 C C . ARG A 1 328 ? 24.592 14.768 -21.477 1.00 59.47 328 ARG A C 1
ATOM 2678 O O . ARG A 1 328 ? 24.144 15.801 -21.963 1.00 59.47 328 ARG A O 1
ATOM 2685 N N . PHE A 1 329 ? 23.966 14.096 -20.509 1.00 62.62 329 PHE A N 1
ATOM 2686 C CA . PHE A 1 329 ? 22.556 14.351 -20.163 1.00 62.62 329 PHE A CA 1
ATOM 2687 C C . PHE A 1 329 ? 22.202 14.195 -18.676 1.00 62.62 329 PHE A C 1
ATOM 2689 O O . PHE A 1 329 ? 21.051 14.423 -18.303 1.00 62.62 329 PHE A O 1
ATOM 2696 N N . ASP A 1 330 ? 23.157 13.871 -17.800 1.00 65.19 330 ASP A N 1
ATOM 2697 C CA . ASP A 1 330 ? 22.876 13.759 -16.366 1.00 65.19 330 ASP A CA 1
ATOM 2698 C C . ASP A 1 330 ? 23.022 15.103 -15.637 1.00 65.19 330 ASP A C 1
ATOM 2700 O O . ASP A 1 330 ? 24.063 15.436 -15.071 1.00 65.19 330 ASP A O 1
ATOM 2704 N N . VAL A 1 331 ? 21.956 15.905 -15.642 1.00 62.47 331 VAL A N 1
ATOM 2705 C CA . VAL A 1 331 ? 21.924 17.187 -14.915 1.00 62.47 331 VAL A CA 1
ATOM 2706 C C . VAL A 1 331 ? 21.969 16.977 -13.395 1.00 62.47 331 VAL A C 1
ATOM 2708 O O . VAL A 1 331 ? 22.492 17.823 -12.672 1.00 62.47 331 VAL A O 1
ATOM 2711 N N . GLN A 1 332 ? 21.430 15.861 -12.894 1.00 68.38 332 GLN A N 1
ATOM 2712 C CA . GLN A 1 332 ? 21.282 15.617 -11.455 1.00 68.38 332 GLN A CA 1
ATOM 2713 C C . GLN A 1 332 ? 22.485 14.884 -10.844 1.00 68.38 332 GLN A C 1
ATOM 2715 O O . GLN A 1 332 ? 22.673 14.932 -9.627 1.00 68.38 332 GLN A O 1
ATOM 2720 N N . GLN A 1 333 ? 23.318 14.247 -11.672 1.00 78.94 333 GLN A N 1
ATOM 2721 C CA . GLN A 1 333 ? 24.534 13.535 -11.277 1.00 78.94 333 GLN A CA 1
ATOM 2722 C C . GLN A 1 333 ? 24.258 12.450 -10.219 1.00 78.94 333 GLN A C 1
ATOM 2724 O O . GLN A 1 333 ? 25.112 12.173 -9.377 1.00 78.94 333 GLN A O 1
ATOM 2729 N N . ARG A 1 334 ? 23.054 11.852 -10.207 1.00 85.88 334 ARG A N 1
ATOM 2730 C CA . ARG A 1 334 ? 22.563 10.985 -9.112 1.00 85.88 334 ARG A CA 1
ATOM 2731 C C . ARG A 1 334 ? 23.438 9.755 -8.920 1.00 85.88 334 ARG A C 1
ATOM 2733 O O . ARG A 1 334 ? 24.005 9.569 -7.842 1.00 85.88 334 ARG A O 1
ATOM 2740 N N . LEU A 1 335 ? 23.600 8.956 -9.974 1.00 85.69 335 LEU A N 1
ATOM 2741 C CA . LEU A 1 335 ? 24.445 7.761 -9.938 1.00 85.69 335 LEU A CA 1
ATOM 2742 C C . LEU A 1 335 ? 25.913 8.121 -9.686 1.00 85.69 335 LEU A C 1
ATOM 2744 O O . LEU A 1 335 ? 26.591 7.446 -8.911 1.00 85.69 335 LEU A O 1
ATOM 2748 N N . ARG A 1 336 ? 26.401 9.226 -10.265 1.00 84.75 336 ARG A N 1
ATOM 2749 C CA . ARG A 1 336 ? 27.781 9.687 -10.055 1.00 84.75 336 ARG A CA 1
ATOM 2750 C C . ARG A 1 336 ? 28.047 10.081 -8.602 1.00 84.75 336 ARG A C 1
ATOM 2752 O O . ARG A 1 336 ? 29.099 9.752 -8.062 1.00 84.75 336 ARG A O 1
ATOM 2759 N N . ASN A 1 337 ? 27.092 10.750 -7.962 1.00 86.50 337 ASN A N 1
ATOM 2760 C CA . ASN A 1 337 ? 27.164 11.120 -6.552 1.00 86.50 337 ASN A CA 1
ATOM 2761 C C . ASN A 1 337 ? 27.092 9.888 -5.646 1.00 86.50 337 ASN A C 1
ATOM 2763 O O . ASN A 1 337 ? 27.863 9.799 -4.692 1.00 86.50 337 ASN A O 1
ATOM 2767 N N . PHE A 1 338 ? 26.216 8.928 -5.960 1.00 86.56 338 PHE A N 1
ATOM 2768 C CA . PHE A 1 338 ? 26.096 7.685 -5.199 1.00 86.56 338 PHE A CA 1
ATOM 2769 C C . PHE A 1 338 ? 27.395 6.864 -5.238 1.00 86.56 338 PHE A C 1
ATOM 2771 O O . PHE A 1 338 ? 27.914 6.469 -4.196 1.00 86.56 338 PHE A O 1
ATOM 2778 N N . TYR A 1 339 ? 27.984 6.682 -6.424 1.00 86.31 339 TYR A N 1
ATOM 2779 C CA . TYR A 1 339 ? 29.230 5.928 -6.599 1.00 86.31 339 TYR A CA 1
ATOM 2780 C C . TYR A 1 339 ? 30.505 6.757 -6.397 1.00 86.31 339 TYR A C 1
ATOM 2782 O O . TYR A 1 339 ? 31.596 6.265 -6.679 1.00 86.31 339 TYR A O 1
ATOM 2790 N N . LYS A 1 340 ? 30.414 7.987 -5.876 1.00 86.81 340 LYS A N 1
ATOM 2791 C CA . LYS A 1 340 ? 31.551 8.916 -5.760 1.00 86.81 340 LYS A CA 1
ATOM 2792 C C . LYS A 1 340 ? 32.784 8.294 -5.100 1.00 86.81 340 LYS A C 1
ATOM 2794 O O . LYS A 1 340 ? 33.877 8.394 -5.645 1.00 86.81 340 LYS A O 1
ATOM 2799 N N . GLN A 1 341 ? 32.610 7.609 -3.970 1.00 83.25 341 GLN A N 1
ATOM 2800 C CA . GLN A 1 341 ? 33.725 6.959 -3.268 1.00 83.25 341 GLN A CA 1
ATOM 2801 C C . GLN A 1 341 ? 34.371 5.851 -4.108 1.00 83.25 341 GLN A C 1
ATOM 2803 O O . GLN A 1 341 ? 35.591 5.725 -4.141 1.00 83.25 341 GLN A O 1
ATOM 2808 N N . LEU A 1 342 ? 33.561 5.058 -4.815 1.00 82.56 342 LEU A N 1
ATOM 2809 C CA . LEU A 1 342 ? 34.056 3.990 -5.681 1.00 82.56 342 LEU A CA 1
ATOM 2810 C C . LEU A 1 342 ? 34.823 4.559 -6.884 1.00 82.56 342 LEU A C 1
ATOM 2812 O O . LEU A 1 342 ? 35.833 3.981 -7.286 1.00 82.56 342 LEU A O 1
ATOM 2816 N N . ILE A 1 343 ? 34.370 5.700 -7.415 1.00 85.25 343 ILE A N 1
ATOM 2817 C CA . ILE A 1 343 ? 35.049 6.444 -8.482 1.00 85.25 343 ILE A CA 1
ATOM 2818 C C . ILE A 1 343 ? 36.406 6.956 -7.991 1.00 85.25 343 ILE A C 1
ATOM 2820 O O . ILE A 1 343 ? 37.414 6.704 -8.643 1.00 85.25 343 ILE A O 1
ATOM 2824 N N . GLU A 1 344 ? 36.446 7.619 -6.833 1.00 87.25 344 GLU A N 1
ATOM 2825 C CA . GLU A 1 344 ? 37.680 8.165 -6.245 1.00 87.25 344 GLU A CA 1
ATOM 2826 C C . GLU A 1 344 ? 38.716 7.065 -5.957 1.00 87.25 344 GLU A C 1
ATOM 2828 O O . GLU A 1 344 ? 39.900 7.235 -6.233 1.00 87.25 344 GLU A O 1
ATOM 2833 N N . LEU A 1 345 ? 38.279 5.903 -5.462 1.00 85.31 345 LEU A N 1
ATOM 2834 C CA . LEU A 1 345 ? 39.169 4.775 -5.160 1.00 85.31 345 LEU A CA 1
ATOM 2835 C C . LEU A 1 345 ? 39.742 4.075 -6.405 1.00 85.31 345 LEU A C 1
ATOM 2837 O O . LEU A 1 345 ? 40.750 3.382 -6.289 1.00 85.31 345 LEU A O 1
ATOM 2841 N N . ASN A 1 346 ? 39.118 4.231 -7.578 1.00 85.75 346 ASN A N 1
ATOM 2842 C CA . ASN A 1 346 ? 39.496 3.540 -8.820 1.00 85.75 346 ASN A CA 1
ATOM 2843 C C . ASN A 1 346 ? 39.781 4.512 -9.979 1.00 85.75 346 ASN A C 1
ATOM 2845 O O . ASN A 1 346 ? 39.702 4.126 -11.145 1.00 85.75 346 ASN A O 1
ATOM 2849 N N . GLU A 1 347 ? 40.104 5.770 -9.672 1.00 85.88 347 GLU A N 1
ATOM 2850 C CA . GLU A 1 347 ? 40.158 6.872 -10.640 1.00 85.88 347 GLU A CA 1
ATOM 2851 C C . GLU A 1 347 ? 41.065 6.581 -11.847 1.00 85.88 347 GLU A C 1
ATOM 2853 O O . GLU A 1 347 ? 40.654 6.775 -12.992 1.00 85.88 347 GLU A O 1
ATOM 2858 N N . SER A 1 348 ? 42.281 6.074 -11.616 1.00 82.44 348 SER A N 1
ATOM 2859 C CA . SER A 1 348 ? 43.237 5.766 -12.690 1.00 82.44 348 SER A CA 1
ATOM 2860 C C . SER A 1 348 ? 42.709 4.701 -13.653 1.00 82.44 348 SER A C 1
ATOM 2862 O O . SER A 1 348 ? 42.771 4.887 -14.867 1.00 82.44 348 SER A O 1
ATOM 2864 N N . PHE A 1 349 ? 42.138 3.626 -13.111 1.00 82.81 349 PHE A N 1
ATOM 2865 C CA . PHE A 1 349 ? 41.592 2.514 -13.885 1.00 82.81 349 PHE A CA 1
ATOM 2866 C C . PHE A 1 349 ? 40.321 2.909 -14.651 1.00 82.81 349 PHE A C 1
ATOM 2868 O O . PHE A 1 349 ? 40.148 2.533 -15.808 1.00 82.81 349 PHE A O 1
ATOM 2875 N N . ILE A 1 350 ? 39.440 3.707 -14.037 1.00 85.12 350 ILE A N 1
ATOM 2876 C CA . ILE A 1 350 ? 38.226 4.216 -14.694 1.00 85.12 350 ILE A CA 1
ATOM 2877 C C . ILE A 1 350 ? 38.590 5.135 -15.863 1.00 85.12 350 ILE A C 1
ATOM 2879 O O . ILE A 1 350 ? 38.017 5.009 -16.943 1.00 85.12 350 ILE A O 1
ATOM 2883 N N . ASN A 1 351 ? 39.551 6.043 -15.675 1.00 83.94 351 ASN A N 1
ATOM 2884 C CA . ASN A 1 351 ? 39.985 6.956 -16.732 1.00 83.94 351 ASN A CA 1
ATOM 2885 C C . ASN A 1 351 ? 40.601 6.209 -17.928 1.00 83.94 351 ASN A C 1
ATOM 2887 O O . ASN A 1 351 ? 40.353 6.583 -19.075 1.00 83.94 351 ASN A O 1
ATOM 2891 N N . GLU A 1 352 ? 41.361 5.142 -17.670 1.00 85.81 352 GLU A N 1
ATOM 2892 C CA . GLU A 1 352 ? 41.908 4.260 -18.706 1.00 85.81 352 GLU A CA 1
ATOM 2893 C C . GLU A 1 352 ? 40.787 3.552 -19.488 1.00 85.81 352 GLU A C 1
ATOM 2895 O O . GLU A 1 352 ? 40.697 3.711 -20.706 1.00 85.81 352 GLU A O 1
ATOM 2900 N N . GLN A 1 353 ? 39.857 2.885 -18.792 1.00 84.06 353 GLN A N 1
ATOM 2901 C CA . GLN A 1 353 ? 38.714 2.188 -19.406 1.00 84.06 353 GLN A CA 1
ATOM 2902 C C . GLN A 1 353 ? 37.812 3.126 -20.224 1.00 84.06 353 GLN A C 1
ATOM 2904 O O . GLN A 1 353 ? 37.393 2.786 -21.330 1.00 84.06 353 GLN A O 1
ATOM 2909 N N . LEU A 1 354 ? 37.511 4.323 -19.710 1.00 83.06 354 LEU A N 1
ATOM 2910 C CA . LEU A 1 354 ? 36.702 5.310 -20.433 1.00 83.06 354 LEU A CA 1
ATOM 2911 C C . LEU A 1 354 ? 37.405 5.805 -21.703 1.00 83.06 354 LEU A C 1
ATOM 2913 O O . LEU A 1 354 ? 36.752 6.029 -22.722 1.00 83.06 354 LEU A O 1
ATOM 2917 N N . SER A 1 355 ? 38.729 5.970 -21.667 1.00 82.50 355 SER A N 1
ATOM 2918 C CA . SER A 1 355 ? 39.521 6.340 -22.845 1.00 82.50 355 SER A CA 1
ATOM 2919 C C . SER A 1 355 ? 39.477 5.250 -23.924 1.00 82.50 355 SER A C 1
ATOM 2921 O O . SER A 1 355 ? 39.300 5.550 -25.110 1.00 82.50 355 SER A O 1
ATOM 2923 N N . GLU A 1 356 ? 39.580 3.981 -23.522 1.00 83.25 356 GLU A N 1
ATOM 2924 C CA . GLU A 1 356 ? 39.474 2.829 -24.422 1.00 83.25 356 GLU A CA 1
ATOM 2925 C C . GLU A 1 356 ? 38.088 2.733 -25.071 1.00 83.25 356 GLU A C 1
ATOM 2927 O O . GLU A 1 356 ? 38.002 2.698 -26.301 1.00 83.25 356 GLU A O 1
ATOM 2932 N N . LEU A 1 357 ? 37.015 2.803 -24.271 1.00 79.00 357 LEU A N 1
ATOM 2933 C CA . LEU A 1 357 ? 35.622 2.781 -24.745 1.00 79.00 357 LEU A CA 1
ATOM 2934 C C . LEU A 1 357 ? 35.360 3.869 -25.795 1.00 79.00 357 LEU A C 1
ATOM 2936 O O . LEU A 1 357 ? 34.860 3.598 -26.889 1.00 79.00 357 LEU A O 1
ATOM 2940 N N . ARG A 1 358 ? 35.788 5.105 -25.515 1.00 79.75 358 ARG A N 1
ATOM 2941 C CA . ARG A 1 358 ? 35.653 6.236 -26.450 1.00 79.75 358 ARG A CA 1
ATOM 2942 C C . ARG A 1 358 ? 36.416 6.009 -27.752 1.00 79.75 358 ARG A C 1
ATOM 2944 O O . ARG A 1 358 ? 35.948 6.394 -28.826 1.00 79.75 358 ARG A O 1
ATOM 2951 N N . THR A 1 359 ? 37.597 5.403 -27.666 1.00 78.88 359 THR A N 1
ATOM 2952 C CA . THR A 1 359 ? 38.430 5.102 -28.835 1.00 78.88 359 THR A CA 1
ATOM 2953 C C . THR A 1 359 ? 37.789 4.019 -29.703 1.00 78.88 359 THR A C 1
ATOM 2955 O O . THR A 1 359 ? 37.795 4.133 -30.930 1.00 78.88 359 THR A O 1
ATOM 2958 N N . GLU A 1 360 ? 37.204 2.993 -29.088 1.00 77.50 360 GLU A N 1
ATOM 2959 C CA . GLU A 1 360 ? 36.499 1.912 -29.776 1.00 77.50 360 GLU A CA 1
ATOM 2960 C C . GLU A 1 360 ? 35.240 2.417 -30.495 1.00 77.50 360 GLU A C 1
ATOM 2962 O O . GLU A 1 360 ? 35.075 2.178 -31.692 1.00 77.50 360 GLU A O 1
ATOM 2967 N N . ILE A 1 361 ? 34.424 3.230 -29.821 1.00 71.81 361 ILE A N 1
ATOM 2968 C CA . ILE A 1 361 ? 33.221 3.845 -30.403 1.00 71.81 361 ILE A CA 1
ATOM 2969 C C . ILE A 1 361 ? 33.570 4.780 -31.561 1.00 71.81 361 ILE A C 1
ATOM 2971 O O . ILE A 1 361 ? 32.908 4.765 -32.602 1.00 71.81 361 ILE A O 1
ATOM 2975 N N . SER A 1 362 ? 34.636 5.572 -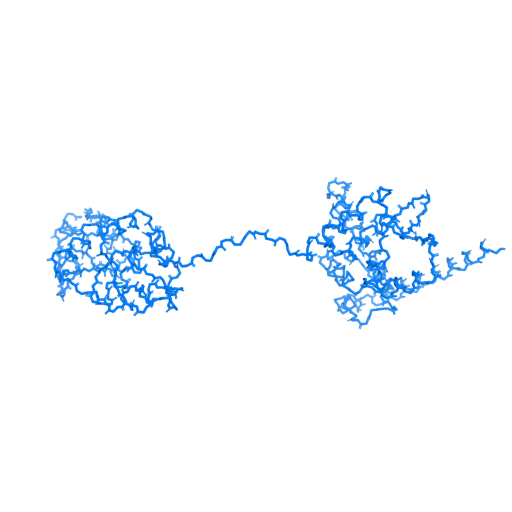31.423 1.00 75.00 362 SER A N 1
ATOM 2976 C CA . SER A 1 362 ? 35.124 6.440 -32.499 1.00 75.00 362 SER A CA 1
ATOM 2977 C C . SER A 1 362 ? 35.564 5.628 -33.727 1.00 75.00 362 SER A C 1
ATOM 2979 O O . SER A 1 362 ? 35.199 5.963 -34.857 1.00 75.00 362 SER A O 1
ATOM 2981 N N . ARG A 1 363 ? 36.268 4.502 -33.523 1.00 70.19 363 ARG A N 1
ATOM 2982 C CA . ARG A 1 363 ? 36.662 3.581 -34.606 1.00 70.19 363 ARG A CA 1
ATOM 2983 C C . ARG A 1 363 ? 35.459 2.919 -35.277 1.00 70.19 363 ARG A C 1
ATOM 2985 O O . ARG A 1 363 ? 35.409 2.881 -36.505 1.00 70.19 363 ARG A O 1
ATOM 2992 N N . MET A 1 364 ? 34.489 2.435 -34.501 1.00 67.56 364 MET A N 1
ATOM 2993 C CA . MET A 1 364 ? 33.252 1.850 -35.029 1.00 67.56 364 MET A CA 1
ATOM 2994 C C . MET A 1 364 ? 32.443 2.866 -35.842 1.00 67.56 364 MET A C 1
ATOM 2996 O O . MET A 1 364 ? 31.993 2.553 -36.942 1.00 67.56 364 MET A O 1
ATOM 3000 N N . SER A 1 365 ? 32.333 4.103 -35.353 1.00 65.88 365 SER A N 1
ATOM 3001 C CA . SER A 1 365 ? 31.618 5.181 -36.049 1.00 65.88 365 SER A CA 1
ATOM 3002 C C . SER A 1 365 ? 32.256 5.513 -37.406 1.00 65.88 365 SER A C 1
ATOM 3004 O O . SER A 1 365 ? 31.554 5.751 -38.387 1.00 65.88 365 SER A O 1
ATOM 3006 N N . GLN A 1 366 ? 33.592 5.482 -37.499 1.00 64.00 366 GLN A N 1
ATOM 3007 C CA . GLN A 1 366 ? 34.329 5.677 -38.757 1.00 64.00 366 GLN A CA 1
ATOM 3008 C C . GLN A 1 366 ? 34.175 4.499 -39.735 1.00 64.00 366 GLN A C 1
ATOM 3010 O O . GLN A 1 366 ? 34.087 4.712 -40.946 1.00 64.00 366 GLN A O 1
ATOM 3015 N N . LEU A 1 367 ? 34.117 3.267 -39.225 1.00 51.06 367 LEU A N 1
ATOM 3016 C CA . LEU A 1 367 ? 33.870 2.048 -40.007 1.00 51.06 367 LEU A CA 1
ATOM 3017 C C . LEU A 1 367 ? 32.463 2.022 -40.624 1.00 51.06 367 LEU A C 1
ATOM 3019 O O . LEU A 1 367 ? 32.324 1.775 -41.818 1.00 51.06 367 LEU A O 1
ATOM 3023 N N . VAL A 1 368 ? 31.424 2.367 -39.861 1.00 50.69 368 VAL A N 1
ATOM 3024 C CA . VAL A 1 368 ? 30.044 2.455 -40.380 1.00 50.69 368 VAL A CA 1
ATOM 3025 C C . VAL A 1 368 ? 29.930 3.531 -41.469 1.00 50.69 368 VAL A C 1
ATOM 3027 O O . VAL A 1 368 ? 29.297 3.321 -42.502 1.00 50.69 368 VAL A O 1
ATOM 3030 N N . HIS A 1 369 ? 30.619 4.664 -41.304 1.00 48.81 369 HIS A N 1
ATOM 3031 C CA . HIS A 1 369 ? 30.615 5.750 -42.289 1.00 48.81 369 HIS A CA 1
ATOM 3032 C C . HIS A 1 369 ? 31.419 5.442 -43.568 1.00 48.81 369 HIS A C 1
ATOM 3034 O O . HIS A 1 369 ? 31.221 6.096 -44.591 1.00 48.81 369 HIS A O 1
ATOM 3040 N N . SER A 1 370 ? 32.331 4.465 -43.527 1.00 46.53 370 SER A N 1
ATOM 3041 C CA . SER A 1 370 ? 33.119 4.028 -44.691 1.00 46.53 370 SER A CA 1
ATOM 3042 C C . SER A 1 370 ? 32.494 2.853 -45.445 1.00 46.53 370 SER A C 1
ATOM 3044 O O . SER A 1 370 ? 32.832 2.653 -46.607 1.00 46.53 370 SER A O 1
ATOM 3046 N N . ILE A 1 371 ? 31.566 2.122 -44.821 1.00 46.25 371 ILE A N 1
ATOM 3047 C CA . ILE A 1 371 ? 30.773 1.053 -45.451 1.00 46.25 371 ILE A CA 1
ATOM 3048 C C . ILE A 1 371 ? 29.529 1.618 -46.167 1.00 46.25 371 ILE A C 1
ATOM 3050 O O . ILE A 1 371 ? 29.093 1.056 -47.166 1.00 46.25 371 ILE A O 1
ATOM 3054 N N . ASN A 1 372 ? 28.991 2.755 -45.710 1.00 40.75 372 ASN A N 1
ATOM 3055 C CA . ASN A 1 372 ? 27.823 3.430 -46.301 1.00 40.75 372 ASN A CA 1
ATOM 3056 C C . ASN A 1 372 ? 28.174 4.456 -47.406 1.00 40.75 372 ASN A C 1
ATOM 3058 O O . ASN A 1 372 ? 27.399 5.379 -47.669 1.00 40.75 372 ASN A O 1
ATOM 3062 N N . LYS A 1 373 ? 29.346 4.318 -48.037 1.00 38.78 373 LYS A N 1
ATOM 3063 C CA . LYS A 1 373 ? 29.835 5.137 -49.155 1.00 38.78 373 LYS A CA 1
ATOM 3064 C C . LYS A 1 373 ? 30.101 4.245 -50.358 1.00 38.78 373 LYS A C 1
ATOM 3066 O O . LYS A 1 373 ? 29.786 4.689 -51.484 1.00 38.78 373 LYS A O 1
#

Sequence (373 aa):
MDTLKSLPIWPVHSSENKFIDATSGKLLTYKLPSFFSFYQETKFYRRDNESDFNTLIKLGTTSVDELEYVKNHIIPPLFTLCLEPSQEYINFLQSVLSLGNQEIEQCLKCYPVIPNKSLTTFVKVETLYDKSFRNILDHNDKFLLPELQNNSVCLEALKRMGLKYYQAPHRPNYVLQKDALLISLLNQLSRQSDNRYNDVIFIFDGGKELRANSYVLSAASKKFEQMLCDNSNSPIEIEFRQDIFLVFLQLLYGQSLKDAINPILCKASDFETEQKFETYYISFLIDLLKLSVIYEVDSPRIEIEDAIIECQCVSVHNLCKILECLERFDVQQRLRNFYKQLIELNESFINEQLSELRTEISRMSQLVHSINK

pLDDT: mean 84.55, std 10.92, range [38.78, 96.12]

Foldseek 3Di:
DVVQQQDQAFAAQAPDRGGGGLAQAEEEDPQQPADDAPDRDHRYTDPPDPVSSVVSVVSVHHYDYPQNCCQPTPQPCLVVPVDFDDPSLLVRLLSSLLSVDVSSLQVLQVGQSAAFQVRGHGGHLQQAEEPQCVVPDPDRRRYHHPSQNVDPSSVVSSVVSHHDYDDPPPDPPDDPPVNVVLVVQLVLQVVFPVHPQFQAWEAEPPGDIGTHHLVLLVVQFVLSVVVCVVQPRDYHYDPDDPLLVSLLRNVSSPDANCVSCDVPLDDPVVDPDPLVSLVVVLVSLLVSLLVCQNRVGPPVNVNSLVVNLVSVSDDLLSVLSNCLSCVPGPPPCVNVVSCVVVCVVCVVVSVVSNVVVVVVVVVVVVVVVVVVD

Radius of gyration: 37.52 Å; chains: 1; bounding box: 75×43×108 Å

InterPro domains:
  IPR000210 BTB/POZ domain [PF00651] (192-274)
  IPR000210 BTB/POZ domain [PS50097] (198-253)
  IPR000210 BTB/PO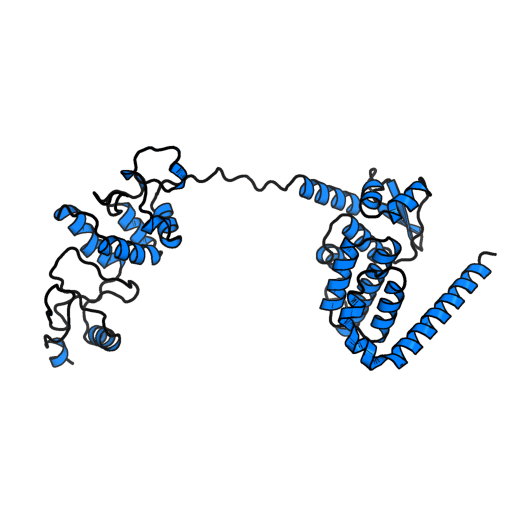Z domain [SM00225] (198-312)
  IPR011333 SKP1/BTB/POZ domain superfamily [G3DSA:3.30.710.10] (172-344)
  IPR011333 SKP1/BTB/POZ domain superfamily [SSF54695] (182-258)

Secondary structure (DSSP, 8-state):
-HHHHH-S-EEEEESS--EE-SSSSEEE-TT------SSSEEEEEP-S-HHHHHHHHHHT-EEE-HHHHIIIIIHHHHHHS-PPPPHHHHHHHHHHHHT--HHHHHHHHTSS-EEPTTSS-EE-GGG-B-GGGTTT---GGGBPPHHHHHSHHHHHHHHHHT-B------------HHHHHHHHHHHHHHTGGG-TT--EEEEETTTEEEEE-HHHHHHH-HHHHHHHHHTTT--EE--S-HHHHHHHHHHHTT--HHHHHTTTS--GGGSSSHHHHHHHHHHHHHHHHHHHHHTT-HHHHHHHHHHHHHH----HHHHHHHHHHHTTT-SS-HHHHHTHHHHHHTHHHHHHHHHHHHHHHHHHHHHHHHH--

Organism: NCBI:txid658196